Protein 4BK7 (pdb70)

Organism: Betula pendula (NCBI:txid3505)

Foldseek 3Di:
DKDKDKDKDKWLAFLLLCLVPLPQPCQPPCCPLPVQFWVHKAFPDDDGAFFTKIWTAGDPPDQWGIWIKTWHHADSVFSKTKIKGADTDPDDQFWGIKIKMWTWAGDPSNIIMIMMMIMTDTHDDDDDDDVVVVVVVVSSVSSSVSRSVVCVVCVVPRD

Nearest PDB structures (foldseek):
  4bk7-assembly1_A  TM=1.006E+00  e=1.742E-33  Betula pendula
  4a8v-assembly1_A  TM=1.003E+00  e=1.407E-30  Betula pendula
  4a84-assembly1_A  TM=9.978E-01  e=7.862E-31  Betula pendula
  4b9r-assembly1_A  TM=1.002E+00  e=3.785E-30  Betula pendula
  4btz-assembly1_A  TM=9.993E-01  e=8.068E-30  Betula pendula

InterPro domains:
  IPR000916 Bet v I/Major latex protein [PF00407] (1-155)
  IPR000916 Bet v I/Major latex protein [SM01037] (1-147)
  IPR023393 START-like domain superfamily [G3DSA:3.30.530.20] (2-159)
  IPR024949 Bet v I type allergen [PR00634] (3-23)
  IPR024949 Bet v I type allergen [PR00634] (26-36)
  IPR024949 Bet v I type allergen [PR00634] (50-59)
  IPR024949 Bet v I type allergen [PR00634] (66-85)
  IPR024949 Bet v I type allergen [PR00634] (85-98)
  IPR024949 Bet v I type allergen [PR00634] (110-126)
  IPR024949 Bet v I type allergen [PR00634] (144-154)
  IPR024949 Bet v I type allergen [PS00451] (89-121)
  IPR050279 Plant defense and hormone signaling protein [PTHR31213] (1-159)

Solvent-accessible surface area: 8712 Å² total; per-residue (Å²): 70,79,63,80,52,138,39,110,22,87,8,97,3,67,4,59,41,0,4,101,0,20,17,70,40,7,52,69,0,35,33,109,32,9,60,147,10,4,60,52,29,93,73,79,103,29,159,38,28,101,35,2,29,32,61,22,27,36,26,180,78,77,124,86,169,45,16,45,25,74,3,38,106,34,47,121,113,67,47,78,27,28,51,1,15,52,65,10,29,30,33,45,132,58,7,106,55,15,24,6,89,19,70,1,39,78,31,148,128,37,5,2,48,3,90,37,19,22,79,4,44,16,42,69,140,81,117,14,131,82,78,63,20,113,58,47,79,94,48,31,52,71,16,3,91,23,0,16,69,44,1,114,78,86,79,135,21,43,133

Sequence (159 aa):
GVFNNFETEETTSSVIPAARLFKAFILDGDNNLFPKVAPQQAIISSSVENIIEEGGNNGGGPGTIIKKKISFPEGFPFKYVKDRVDEVDHTNFKYNYSVIIEGGPIGDTLEEKKISSNEIKIVVATPDGGSILKISSNKYHTKGDHEEVKAEQVKASSKEMMGETLLRAVEESYLLAHSSDAYN

Structure (mmCIF, N/CA/C/O backbone):
data_4BK7
#
_entry.id   4BK7
#
_cell.length_a   32.732
_cell.length_b   55.811
_cell.length_c   38.099
_cell.angle_alpha   90.00
_cell.angle_beta   93.25
_cell.angle_gamma   90.00
#
_symmetry.space_group_name_H-M   'P 1 21 1'
#
loop_
_entity.id
_entity.type
_entity.pdbx_description
1 polymer 'MAJOR POLLEN ALLERGEN BET V 1-A'
2 non-polymer 'SULFATE ION'
3 non-polymer (4S)-2-METHYL-2,4-PENTANEDIOL
4 non-polymer 'SODIUM ION'
5 water water
#
loop_
_atom_site.group_PDB
_atom_site.id
_atom_site.type_symbol
_atom_site.label_atom_id
_atom_site.label_alt_id
_atom_site.label_comp_id
_atom_site.label_asym_id
_atom_site.label_entity_id
_atom_site.label_seq_id
_atom_site.pdbx_PDB_ins_code
_atom_site.Cartn_x
_atom_site.Cartn_y
_atom_site.Cartn_z
_atom_site.occupancy
_atom_site.B_iso_or_equiv
_atom_site.auth_seq_id
_atom_site.auth_comp_id
_atom_site.auth_asym_id
_atom_site.auth_atom_id
_atom_site.pdbx_PDB_model_num
ATOM 1 N N . GLY A 1 1 ? -7.018 -9.419 20.295 1.00 22.26 1 GLY A N 1
ATOM 2 C CA . GLY A 1 1 ? -7.645 -9.053 18.998 1.00 13.17 1 GLY A CA 1
ATOM 3 C C . GLY A 1 1 ? -6.676 -8.189 18.247 1.00 10.11 1 GLY A C 1
ATOM 4 O O . GLY A 1 1 ? -5.572 -8.007 18.736 1.00 14.30 1 GLY A O 1
ATOM 5 N N . VAL A 1 2 ? -7.085 -7.657 17.106 1.00 7.83 2 VAL A N 1
ATOM 6 C CA . VAL A 1 2 ? -6.207 -6.872 16.263 1.00 8.31 2 VAL A CA 1
ATOM 7 C C . VAL A 1 2 ? -6.783 -5.514 15.970 1.00 7.61 2 VAL A C 1
ATOM 8 O O . VAL A 1 2 ? -7.945 -5.366 15.576 1.00 9.09 2 VAL A O 1
ATOM 12 N N . PHE A 1 3 ? -5.972 -4.488 16.172 1.00 7.81 3 PHE A N 1
ATOM 13 C CA . PHE A 1 3 ? -6.280 -3.114 15.802 1.00 7.96 3 PHE A CA 1
ATOM 14 C C . PHE A 1 3 ? -5.443 -2.790 14.579 1.00 8.66 3 PHE A C 1
ATOM 15 O O . PHE A 1 3 ? -4.228 -2.886 14.632 1.00 9.67 3 PHE A O 1
ATOM 23 N N A ASN A 1 4 ? -6.096 -2.441 13.467 0.50 9.55 4 ASN A N 1
ATOM 24 N N B ASN A 1 4 ? -6.116 -2.386 13.503 0.50 9.50 4 ASN A N 1
ATOM 25 C CA A ASN A 1 4 ? -5.417 -2.126 12.219 0.50 10.12 4 ASN A CA 1
ATOM 26 C CA B ASN A 1 4 ? -5.531 -2.123 12.210 0.50 9.92 4 ASN A CA 1
ATOM 27 C C A ASN A 1 4 ? -5.383 -0.638 11.952 0.50 9.38 4 ASN A C 1
ATOM 28 C C B ASN A 1 4 ? -5.398 -0.622 11.956 0.50 9.53 4 ASN A C 1
ATOM 29 O O A ASN A 1 4 ? -6.394 0.062 12.064 0.50 11.86 4 ASN A O 1
ATOM 30 O O B ASN A 1 4 ? -6.378 0.114 12.088 0.50 11.88 4 ASN A O 1
ATOM 39 N N . PHE A 1 5 ? -4.201 -0.164 11.569 1.00 9.83 5 PHE A N 1
ATOM 40 C CA . PHE A 1 5 ? -3.981 1.244 11.230 1.00 10.35 5 PHE A CA 1
ATOM 41 C C . PHE A 1 5 ? -3.239 1.317 9.923 1.00 10.69 5 PHE A C 1
ATOM 42 O O . PHE A 1 5 ? -2.381 0.513 9.624 1.00 16.05 5 PHE A O 1
ATOM 50 N N . GLU A 1 6 ? -3.548 2.292 9.128 1.00 11.42 6 GLU A N 1
ATOM 51 C CA . GLU A 1 6 ? -2.891 2.490 7.855 1.00 11.70 6 GLU A CA 1
ATOM 52 C C . GLU A 1 6 ? -2.592 3.965 7.654 1.00 11.28 6 GLU A C 1
ATOM 53 O O . GLU A 1 6 ? -3.355 4.839 8.088 1.00 12.72 6 GLU A O 1
ATOM 59 N N . THR A 1 7 ? -1.489 4.249 6.982 1.00 11.12 7 THR A N 1
ATOM 60 C C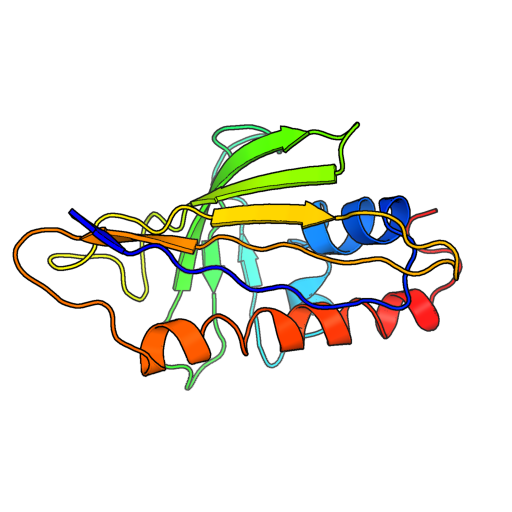A . THR A 1 7 ? -1.200 5.594 6.579 1.00 12.20 7 THR A CA 1
ATOM 61 C C . THR A 1 7 ? -0.372 5.558 5.300 1.00 11.27 7 THR A C 1
ATOM 62 O O . THR A 1 7 ? 0.173 4.528 4.900 1.00 12.94 7 THR A O 1
ATOM 66 N N A GLU A 1 8 ? -0.341 6.681 4.605 0.60 10.84 8 GLU A N 1
ATOM 67 N N B GLU A 1 8 ? -0.266 6.729 4.694 0.40 11.76 8 GLU A N 1
ATOM 68 C CA A GLU A 1 8 ? 0.571 6.859 3.481 0.60 11.78 8 GLU A CA 1
ATOM 69 C CA B GLU A 1 8 ? 0.455 6.918 3.455 0.40 12.60 8 GLU A CA 1
ATOM 70 C C A GLU A 1 8 ? 1.318 8.150 3.626 0.60 12.12 8 GLU A C 1
ATOM 71 C C B GLU A 1 8 ? 1.285 8.184 3.585 0.40 12.64 8 GLU A C 1
ATOM 72 O O A GLU A 1 8 ? 0.840 9.104 4.221 0.60 15.55 8 GLU A O 1
ATOM 73 O O B GLU A 1 8 ? 0.836 9.154 4.183 0.40 15.46 8 GLU A O 1
ATOM 84 N N . THR A 1 9 ? 2.501 8.185 3.045 1.00 11.21 9 THR A N 1
ATOM 85 C CA . THR A 1 9 ? 3.299 9.389 3.023 1.00 12.24 9 THR A CA 1
A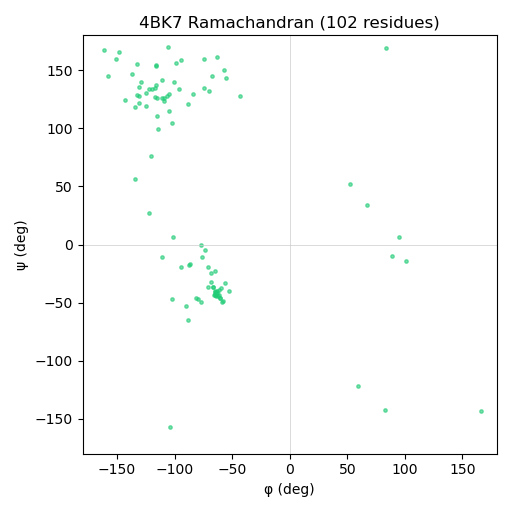TOM 86 C C . THR A 1 9 ? 4.108 9.398 1.736 1.00 10.93 9 THR A C 1
ATOM 87 O O . THR A 1 9 ? 4.227 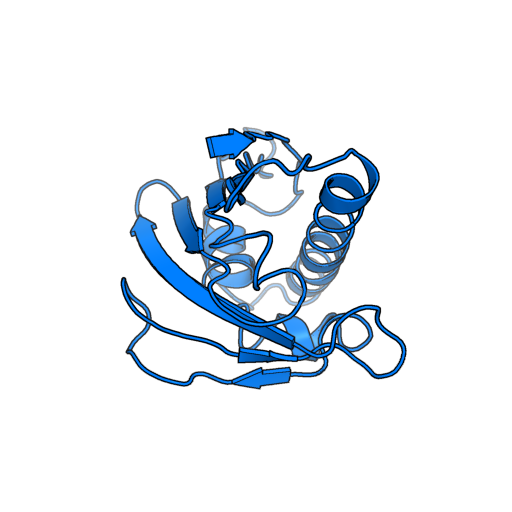8.418 1.055 1.00 13.91 9 THR A O 1
ATOM 91 N N . THR A 1 10 ? 4.647 10.533 1.380 1.00 10.85 10 THR A N 1
ATOM 92 C CA . THR A 1 10 ? 5.408 10.693 0.173 1.00 10.84 10 THR A CA 1
ATOM 93 C C . THR A 1 10 ? 6.869 10.925 0.470 1.00 10.38 10 THR A C 1
ATOM 94 O O . THR A 1 10 ? 7.245 11.397 1.542 1.00 12.68 10 THR A O 1
ATOM 98 N N A SER A 1 11 ? 7.695 10.590 -0.516 0.70 9.59 11 SER A N 1
ATOM 99 N N B SER A 1 11 ? 7.711 10.613 -0.508 0.30 10.29 11 SER A N 1
ATOM 100 C CA A SER A 1 11 ? 9.119 10.889 -0.510 0.70 11.68 11 SER A CA 1
ATOM 101 C CA B SER A 1 11 ? 9.114 11.008 -0.476 0.30 10.44 11 SER A CA 1
ATOM 102 C C A SER A 1 11 ? 9.556 11.467 -1.855 0.70 10.82 11 SER A C 1
ATOM 103 C C B SER A 1 11 ? 9.558 11.488 -1.844 0.30 10.73 11 SER A C 1
ATOM 104 O O A SER A 1 11 ? 8.974 11.135 -2.876 0.70 9.38 11 SER A O 1
ATOM 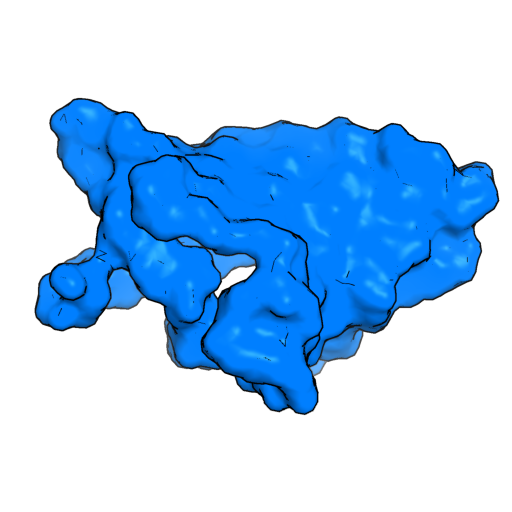105 O O B SER A 1 11 ? 8.982 11.114 -2.862 0.30 10.20 11 SER A O 1
ATOM 110 N N . VAL A 1 12 ? 10.587 12.334 -1.845 1.00 11.40 12 VAL A N 1
ATOM 111 C CA . VAL A 1 12 ? 11.195 12.851 -3.074 1.00 12.28 12 VAL A CA 1
ATOM 112 C C . VAL A 1 12 ? 12.268 11.916 -3.628 1.00 10.38 12 VAL A C 1
ATOM 113 O O . VAL A 1 12 ? 12.840 12.176 -4.684 1.00 13.00 12 VAL A O 1
ATOM 117 N N . ILE A 1 13 ? 12.507 10.790 -2.951 1.00 9.65 13 ILE A N 1
ATOM 118 C CA . ILE A 1 13 ? 13.516 9.813 -3.377 1.00 8.62 13 ILE A CA 1
ATOM 119 C C . ILE A 1 13 ? 12.850 8.708 -4.170 1.00 7.92 13 ILE A C 1
ATOM 120 O O . ILE A 1 13 ? 11.837 8.175 -3.744 1.00 7.97 13 ILE A O 1
ATOM 125 N N . PRO A 1 14 ? 13.424 8.313 -5.320 1.00 8.48 14 PRO A N 1
ATOM 126 C CA . PRO A 1 14 ? 12.875 7.202 -6.063 1.00 8.10 14 PRO A CA 1
ATOM 127 C C . PRO A 1 14 ? 12.782 5.915 -5.246 1.00 7.28 14 PRO A C 1
ATOM 128 O O . PRO A 1 14 ? 13.602 5.649 -4.369 1.00 8.17 14 PRO A O 1
ATOM 132 N N . ALA A 1 15 ? 11.803 5.099 -5.585 1.00 7.08 15 ALA A N 1
ATO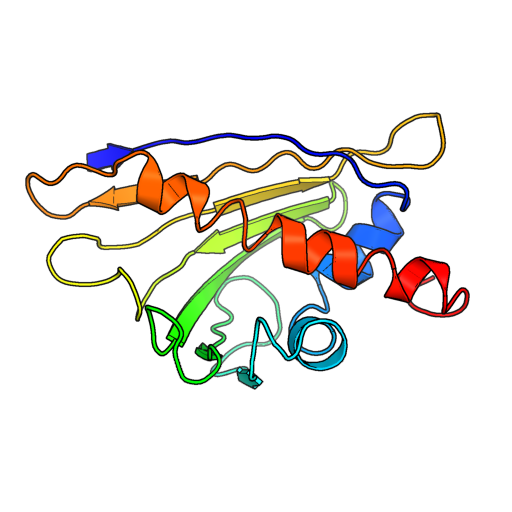M 133 C CA . ALA A 1 15 ? 11.411 3.970 -4.767 1.00 7.25 15 ALA A CA 1
ATOM 134 C C . ALA A 1 15 ? 12.541 2.977 -4.513 1.00 6.85 15 ALA A C 1
ATOM 135 O O . ALA A 1 15 ? 12.748 2.548 -3.386 1.00 7.35 15 ALA A O 1
ATOM 137 N N . ALA A 1 16 ? 13.252 2.558 -5.564 1.00 6.74 16 ALA A N 1
ATOM 138 C CA . ALA A 1 16 ? 14.269 1.519 -5.378 1.00 6.68 16 ALA A CA 1
ATOM 139 C C . ALA A 1 16 ? 15.387 1.988 -4.473 1.00 6.63 16 ALA A C 1
ATOM 140 O O . ALA A 1 16 ? 15.862 1.241 -3.620 1.00 7.48 16 ALA A O 1
ATOM 142 N N . ARG A 1 17 ? 15.834 3.210 -4.671 1.00 6.60 17 ARG A N 1
ATOM 143 C CA . ARG A 1 17 ? 16.925 3.766 -3.863 1.00 6.98 17 ARG A CA 1
ATOM 144 C C . ARG A 1 17 ? 16.465 3.914 -2.413 1.00 6.71 17 ARG A C 1
ATOM 145 O O . ARG A 1 17 ? 17.193 3.619 -1.472 1.00 7.16 17 ARG A O 1
ATOM 153 N N . LEU A 1 18 ? 15.237 4.417 -2.235 1.00 7.23 18 LEU A N 1
ATOM 154 C CA . LEU A 1 18 ? 14.715 4.603 -0.886 1.00 7.47 18 LEU A CA 1
ATOM 155 C C . LEU A 1 18 ? 14.601 3.243 -0.200 1.00 7.56 18 LEU A C 1
ATOM 156 O O . LEU A 1 18 ? 14.929 3.094 0.992 1.00 8.16 18 LEU A O 1
ATOM 161 N N . PHE A 1 19 ? 14.128 2.223 -0.921 1.00 7.45 19 PHE A N 1
ATOM 162 C CA . PHE A 1 19 ? 14.020 0.885 -0.318 1.00 7.91 19 PHE A CA 1
ATOM 163 C C . PHE A 1 19 ? 15.391 0.366 0.094 1.00 7.83 19 PHE A C 1
ATOM 164 O O . PHE A 1 19 ? 15.568 -0.164 1.200 1.00 8.77 19 PHE A O 1
ATOM 172 N N . LYS A 1 20 ? 16.388 0.535 -0.750 1.00 8.11 20 LYS A N 1
ATOM 173 C CA . LYS A 1 20 ? 17.743 0.064 -0.444 1.00 8.89 20 LYS A CA 1
ATOM 174 C C . LYS A 1 20 ? 18.307 0.751 0.807 1.00 7.73 20 LYS A C 1
ATOM 175 O O . LYS A 1 20 ? 18.929 0.090 1.635 1.00 9.65 20 LYS A O 1
ATOM 181 N N . ALA A 1 21 ? 18.042 2.052 0.965 1.00 7.42 21 ALA A N 1
ATOM 182 C CA . ALA A 1 21 ? 18.601 2.814 2.066 1.00 7.29 21 ALA A CA 1
ATOM 183 C C . ALA A 1 21 ? 17.724 2.759 3.333 1.00 7.38 21 ALA A C 1
ATOM 184 O O . ALA A 1 21 ? 18.125 2.259 4.384 1.00 9.45 21 ALA A O 1
ATOM 186 N N . PHE A 1 22 ? 16.523 3.314 3.232 1.00 7.50 22 PHE A N 1
ATOM 187 C CA . PHE A 1 22 ? 15.629 3.477 4.371 1.00 8.40 22 PHE A CA 1
ATOM 188 C C . PHE A 1 22 ? 15.160 2.167 4.958 1.00 9.10 22 PHE A C 1
ATOM 189 O O . PHE A 1 22 ? 15.024 2.031 6.177 1.00 11.90 22 PHE A O 1
ATOM 197 N N . ILE A 1 23 ? 14.834 1.203 4.094 1.00 9.13 23 ILE A N 1
ATOM 198 C CA . ILE A 1 23 ? 14.290 -0.067 4.530 1.00 11.03 23 ILE A CA 1
ATOM 199 C C . ILE A 1 23 ? 15.402 -1.056 4.791 1.00 12.32 23 ILE A C 1
ATOM 200 O O . ILE A 1 23 ? 15.476 -1.609 5.879 1.00 19.24 23 ILE A O 1
ATOM 205 N N . LEU A 1 24 ? 16.300 -1.280 3.837 1.00 11.05 24 LEU A N 1
ATOM 206 C CA . LEU A 1 24 ? 17.272 -2.361 3.987 1.00 13.46 24 LEU A CA 1
ATOM 207 C C . LEU A 1 24 ? 18.537 -1.986 4.751 1.00 12.41 24 LEU A C 1
ATOM 208 O O . LEU A 1 24 ? 19.246 -2.880 5.192 1.00 16.43 24 LEU A O 1
ATOM 213 N N . ASP A 1 25 ? 18.821 -0.696 4.910 1.00 11.54 25 ASP A N 1
ATOM 214 C CA . ASP A 1 25 ? 20.024 -0.270 5.631 1.00 10.50 25 ASP A CA 1
ATOM 215 C C . ASP A 1 25 ? 19.754 0.617 6.806 1.00 10.75 25 ASP A C 1
ATOM 216 O O . ASP A 1 25 ? 20.637 1.349 7.226 1.00 10.85 25 ASP A O 1
ATOM 221 N N . GLY A 1 26 ? 18.580 0.496 7.421 1.00 12.92 26 GLY A N 1
ATOM 222 C CA . GLY A 1 26 ? 18.307 1.204 8.664 1.00 12.72 26 GLY A CA 1
ATOM 223 C C . GLY A 1 26 ? 19.256 0.964 9.798 1.00 10.96 26 GLY A C 1
ATOM 224 O O . GLY A 1 26 ? 19.445 1.870 10.592 1.00 11.79 26 GLY A O 1
ATOM 225 N N . ASP A 1 27 ? 19.812 -0.242 9.916 1.00 11.41 27 ASP A N 1
ATOM 226 C CA . ASP A 1 27 ? 20.681 -0.526 11.045 1.00 11.08 27 ASP A CA 1
ATOM 227 C C . ASP A 1 27 ? 21.873 0.400 11.075 1.00 10.16 27 ASP A C 1
ATOM 228 O O . ASP A 1 27 ? 22.352 0.762 12.103 1.00 12.50 27 ASP A O 1
ATOM 233 N N A ASN A 1 28 ? 22.373 0.731 9.891 0.50 10.44 28 ASN A N 1
ATOM 234 N N B ASN A 1 28 ? 22.372 0.745 9.892 0.50 10.50 28 ASN A N 1
ATOM 235 C CA A ASN A 1 28 ? 23.464 1.648 9.704 0.50 10.65 28 ASN A CA 1
ATOM 236 C CA B ASN A 1 28 ? 23.428 1.713 9.716 0.50 10.91 28 ASN A CA 1
ATOM 237 C C A ASN A 1 28 ? 22.923 3.087 9.699 0.50 8.99 28 ASN A C 1
ATOM 238 C C B ASN A 1 28 ? 22.888 3.111 9.735 0.50 8.83 28 ASN A C 1
ATOM 239 O O A ASN A 1 28 ? 23.418 3.939 10.437 0.50 9.52 28 ASN A O 1
ATOM 240 O O B ASN A 1 28 ? 23.377 3.970 10.467 0.50 9.37 28 ASN A O 1
ATOM 249 N N . LEU A 1 29 ? 21.907 3.371 8.893 1.00 8.68 29 LEU A N 1
ATOM 250 C CA . LEU A 1 29 ? 21.509 4.751 8.707 1.00 9.16 29 LEU A CA 1
ATOM 251 C C . LEU A 1 29 ? 20.815 5.371 9.900 1.00 8.23 29 LEU A C 1
ATOM 252 O O . LEU A 1 29 ? 21.066 6.540 10.161 1.00 9.36 29 LEU A O 1
ATOM 257 N N . PHE A 1 30 ? 19.891 4.681 10.575 1.00 8.07 30 PHE A N 1
ATOM 258 C CA . PHE A 1 30 ? 19.114 5.397 11.578 1.00 8.97 30 PHE A CA 1
ATOM 259 C C . PHE A 1 30 ? 19.949 6.001 12.711 1.00 8.54 30 PHE A C 1
ATOM 260 O O . PHE A 1 30 ? 19.774 7.159 13.021 1.00 9.44 30 PHE A O 1
ATOM 268 N N . PRO A 1 31 ? 20.908 5.257 13.296 1.00 7.93 31 PRO A N 1
ATOM 269 C CA . PRO A 1 31 ? 21.702 5.896 14.358 1.00 8.83 31 PRO A CA 1
ATOM 270 C C . PRO A 1 31 ? 22.609 6.992 13.828 1.00 9.32 31 PRO A C 1
ATOM 271 O O . PRO A 1 31 ? 22.978 7.893 14.573 1.00 11.46 31 PRO A O 1
ATOM 275 N N . LYS A 1 32 ? 22.966 6.916 12.541 1.00 8.78 32 LYS A N 1
ATOM 276 C CA . LYS A 1 32 ? 23.856 7.901 11.929 1.00 9.90 32 LYS A CA 1
ATOM 277 C C . LYS A 1 32 ? 23.121 9.210 11.622 1.00 10.01 32 LYS A C 1
ATOM 278 O O . LYS A 1 32 ? 23.590 10.292 11.962 1.00 12.41 32 LYS A O 1
ATOM 284 N N . VAL A 1 33 ? 21.963 9.107 10.976 1.00 8.85 33 VAL A N 1
ATOM 285 C CA . VAL A 1 33 ? 21.284 10.279 10.470 1.00 9.22 33 VAL A CA 1
ATOM 286 C C . VAL A 1 33 ? 20.252 10.821 11.429 1.00 8.60 33 VAL A C 1
ATOM 287 O O . VAL A 1 33 ? 19.843 11.970 11.264 1.00 10.56 33 VAL A O 1
ATOM 291 N N . ALA A 1 34 ? 19.796 10.005 12.394 1.00 8.64 34 ALA A N 1
ATOM 292 C CA . ALA A 1 34 ? 18.778 10.430 13.361 1.00 8.63 34 ALA A CA 1
ATOM 293 C C . ALA A 1 34 ? 19.192 9.998 14.763 1.00 8.43 34 ALA A C 1
ATOM 294 O O . ALA A 1 34 ? 18.447 9.311 15.450 1.00 8.73 34 ALA A O 1
ATOM 296 N N . PRO A 1 35 ? 20.389 10.418 15.203 1.00 10.91 35 PRO A N 1
ATOM 297 C CA . PRO A 1 35 ? 20.879 10.033 16.508 1.00 12.25 35 PRO A CA 1
ATOM 298 C C . PRO A 1 35 ? 20.045 10.520 17.655 1.00 13.16 35 PRO A C 1
ATOM 299 O O . PRO A 1 35 ? 20.108 9.947 18.737 1.00 16.61 35 PRO A O 1
ATOM 303 N N A GLN A 1 36 ? 19.287 11.595 17.483 0.50 12.49 36 GLN A N 1
ATOM 304 N N B GLN A 1 36 ? 19.295 11.588 17.413 0.50 12.57 36 GLN A N 1
ATOM 305 C CA A GLN A 1 36 ? 18.442 12.027 18.592 0.50 13.29 36 GLN A CA 1
ATOM 306 C CA B GLN A 1 36 ? 18.421 12.150 18.415 0.50 14.59 36 GLN A CA 1
ATOM 307 C C A GLN A 1 36 ? 17.126 11.267 18.621 0.50 12.14 36 GLN A C 1
ATOM 308 C C B GLN A 1 36 ? 17.165 11.285 18.600 0.50 12.45 36 GLN A C 1
ATOM 309 O O A GLN A 1 36 ? 16.333 11.493 19.520 0.50 15.55 36 GLN A O 1
ATOM 310 O O B GLN A 1 36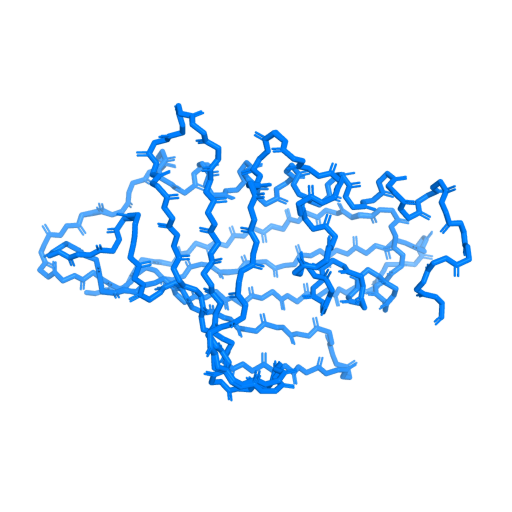 ? 16.474 11.442 19.593 0.50 14.71 36 GLN A O 1
ATOM 321 N N . ALA A 1 37 ? 16.909 10.368 17.647 1.00 11.39 37 ALA A N 1
ATOM 322 C CA . ALA A 1 37 ? 15.747 9.462 17.626 1.00 10.10 37 ALA A CA 1
ATOM 323 C C . ALA A 1 37 ? 16.075 7.993 17.967 1.00 9.43 37 ALA A C 1
ATOM 324 O O . ALA A 1 37 ? 15.266 7.303 18.584 1.00 9.75 37 ALA A O 1
ATOM 326 N N A ILE A 1 38 ? 17.256 7.541 17.554 0.60 9.72 38 ILE A N 1
ATOM 327 N N B ILE A 1 38 ? 17.205 7.494 17.479 0.40 10.08 38 ILE A N 1
ATOM 328 C CA A ILE A 1 38 ? 17.685 6.149 17.695 0.60 8.58 38 ILE A CA 1
ATOM 329 C CA B ILE A 1 38 ? 17.599 6.100 17.699 0.40 8.97 38 ILE A CA 1
ATOM 330 C C A ILE A 1 38 ? 19.114 6.163 18.178 0.60 8.46 38 ILE A C 1
ATOM 331 C C B ILE A 1 38 ? 19.072 6.104 18.117 0.40 8.47 38 ILE A C 1
ATOM 332 O O A ILE A 1 38 ? 19.992 6.656 17.470 0.60 10.76 38 ILE A O 1
ATOM 333 O O B ILE A 1 38 ? 19.942 6.585 17.391 0.40 10.90 38 ILE A O 1
ATOM 342 N N A SER A 1 39 ? 19.375 5.628 19.371 0.60 7.46 39 SER A N 1
ATOM 343 N N B SER A 1 39 ? 19.328 5.598 19.324 0.40 7.60 39 SER A N 1
ATOM 344 C CA A SER A 1 39 ? 20.737 5.607 19.877 0.60 8.10 39 SER A CA 1
ATOM 345 C CA B SER A 1 39 ? 20.659 5.566 19.912 0.40 8.43 39 SER A CA 1
ATOM 346 C C A SER A 1 39 ? 21.547 4.493 19.233 0.60 7.80 39 SER A C 1
ATOM 347 C C B SER A 1 39 ? 21.527 4.494 19.254 0.40 7.86 39 SER A C 1
ATOM 348 O O A SER A 1 39 ? 22.728 4.686 19.018 0.60 9.43 39 SER A O 1
ATOM 349 O O B SER A 1 39 ? 22.709 4.720 19.032 0.40 9.16 39 SER A O 1
ATOM 354 N N . SER A 1 40 ? 20.960 3.315 18.986 1.00 6.87 40 SER A N 1
ATOM 355 C CA . SER A 1 40 ? 21.714 2.223 18.395 1.00 6.49 40 SER A CA 1
ATOM 356 C C . SER A 1 40 ? 20.770 1.187 17.837 1.00 6.46 40 SER A C 1
ATOM 357 O O . SER A 1 40 ? 19.600 1.105 18.246 1.00 6.54 40 SER A O 1
ATOM 360 N N . VAL A 1 41 ? 21.299 0.367 16.933 1.00 6.30 41 VAL A N 1
ATOM 361 C CA . VAL A 1 41 ? 20.624 -0.804 16.403 1.00 6.51 41 VAL A CA 1
ATOM 362 C C . VAL A 1 41 ? 21.582 -1.983 16.479 1.00 6.50 41 VAL A C 1
ATOM 363 O O . VAL A 1 41 ? 22.669 -1.928 15.902 1.00 8.10 41 VAL A O 1
ATOM 367 N N . GLU A 1 42 ? 21.179 -3.028 17.180 1.00 7.19 42 GLU A N 1
ATOM 368 C CA . GLU A 1 42 ? 21.961 -4.237 17.364 1.00 7.78 42 GLU A CA 1
ATOM 369 C C . GLU A 1 42 ? 21.340 -5.376 16.589 1.00 7.49 42 GLU A C 1
ATOM 370 O O . GLU A 1 42 ? 20.176 -5.674 16.782 1.00 8.32 42 GLU A O 1
ATOM 376 N N . ASN A 1 43 ? 22.099 -6.053 15.726 1.00 6.94 43 ASN A N 1
ATOM 377 C CA . ASN A 1 43 ? 21.618 -7.285 15.145 1.00 7.36 43 ASN A CA 1
ATOM 378 C C . ASN A 1 43 ? 21.850 -8.403 16.134 1.00 6.92 43 ASN A C 1
ATOM 379 O O . ASN A 1 43 ? 22.987 -8.666 16.526 1.00 9.14 43 ASN A O 1
ATOM 384 N N A ILE A 1 44 ? 20.773 -9.033 16.582 0.70 7.70 44 ILE A N 1
ATOM 385 N N B ILE A 1 44 ? 20.771 -9.037 16.578 0.30 7.77 44 ILE A N 1
ATOM 386 C CA A ILE A 1 44 ? 20.835 -10.089 17.589 0.70 8.91 44 ILE A CA 1
ATOM 387 C CA B ILE A 1 44 ? 20.871 -10.101 17.569 0.30 8.76 44 ILE A CA 1
ATOM 388 C C A ILE A 1 44 ? 21.074 -11.463 16.963 0.70 9.08 44 ILE A C 1
ATOM 389 C C B ILE A 1 44 ? 21.046 -11.461 16.913 0.30 8.79 44 ILE A C 1
ATOM 390 O O A ILE A 1 44 ? 21.912 -12.224 17.426 0.70 12.86 44 ILE A O 1
ATOM 391 O O B ILE A 1 44 ? 21.810 -12.282 17.398 0.30 12.09 44 ILE A O 1
ATOM 400 N N A GLU A 1 45 ? 20.292 -11.776 15.922 0.30 8.04 45 GLU A N 1
ATOM 401 N N B GLU A 1 45 ? 20.354 -11.715 15.816 0.70 8.62 45 GLU A N 1
ATOM 402 C CA A GLU A 1 45 ? 20.286 -13.074 15.200 0.30 8.13 45 GLU A CA 1
ATOM 403 C CA B GLU A 1 45 ? 20.630 -12.895 15.065 0.70 10.64 45 GLU A CA 1
ATOM 404 C C A GLU A 1 45 ? 19.901 -12.866 13.730 0.30 9.64 45 GLU A C 1
ATOM 405 C C B GLU A 1 45 ? 19.979 -12.727 13.719 0.70 10.41 45 GLU A C 1
ATOM 406 O O A GLU A 1 45 ? 19.069 -12.003 13.436 0.30 10.27 45 GLU A O 1
ATOM 407 O O B GLU A 1 45 ? 19.010 -11.977 13.554 0.70 10.74 45 GLU A O 1
ATOM 418 N N A GLY A 1 46 ? 20.481 -13.646 12.813 0.50 10.78 46 GLY A N 1
ATOM 419 N N B GLY A 1 46 ? 20.547 -13.416 12.736 0.50 11.09 46 GLY A N 1
ATOM 420 C CA A GLY A 1 46 ? 19.982 -13.721 11.442 0.50 11.67 46 GLY A CA 1
ATOM 421 C CA B GLY A 1 46 ? 20.064 -13.434 11.343 0.50 12.10 46 GLY A CA 1
ATOM 422 C C A GLY A 1 46 ? 20.732 -12.891 10.441 0.50 12.61 46 GLY A C 1
ATOM 423 C C B GLY A 1 46 ? 20.832 -12.420 10.507 0.50 13.54 46 GLY A C 1
ATOM 424 O O A GLY A 1 46 ? 21.512 -11.989 10.789 0.50 13.41 46 GLY A O 1
ATOM 425 O O B GLY A 1 46 ? 21.508 -11.602 11.043 0.50 14.63 46 GLY A O 1
ATOM 426 N N A ASN A 1 47 ? 20.488 -13.220 9.174 0.50 11.10 47 ASN A N 1
ATOM 427 N N B ASN A 1 47 ? 20.742 -12.446 9.185 0.50 15.45 47 ASN A N 1
ATOM 428 C CA A ASN A 1 47 ? 21.289 -12.667 8.079 0.50 10.24 47 ASN A CA 1
ATOM 429 C CA B ASN A 1 47 ? 21.580 -11.555 8.353 0.50 14.31 47 ASN A CA 1
ATOM 430 C C A ASN A 1 47 ? 20.511 -11.744 7.152 0.50 14.25 47 ASN A C 1
ATOM 431 C C B ASN A 1 47 ? 20.750 -10.519 7.621 0.50 17.98 47 ASN A C 1
ATOM 432 O O A ASN A 1 47 ? 20.972 -11.422 6.068 0.50 13.62 47 ASN A O 1
ATOM 433 O O B ASN A 1 47 ? 21.254 -9.791 6.750 0.50 20.79 47 ASN A O 1
ATOM 442 N N A GLY A 1 48 ? 19.346 -11.285 7.590 0.50 7.61 48 GLY A N 1
ATOM 443 N N B GLY A 1 48 ? 19.468 -10.458 7.979 0.50 15.89 48 GLY A N 1
ATOM 444 C CA A GLY A 1 48 ? 18.722 -10.138 6.933 0.50 11.48 48 GLY A CA 1
ATOM 445 C CA B GLY A 1 48 ? 18.514 -9.751 7.157 0.50 17.23 48 GLY A CA 1
ATOM 446 C C A GLY A 1 48 ? 17.318 -10.380 6.486 0.50 10.74 48 GLY A C 1
ATOM 447 C C B GLY A 1 48 ? 17.191 -10.344 6.669 0.50 13.46 48 GLY A C 1
ATOM 448 O O A GLY A 1 48 ? 16.517 -9.440 6.247 0.50 13.34 48 GLY A O 1
ATOM 449 O O B GLY A 1 48 ? 16.260 -9.539 6.549 0.50 18.57 48 GLY A O 1
ATOM 450 N N . GLY A 1 49 ? 17.030 -11.646 6.359 1.00 12.87 49 GLY A N 1
ATOM 451 C CA . GLY A 1 49 ? 15.798 -12.127 5.863 1.00 12.68 49 GLY A CA 1
ATOM 452 C C . GLY A 1 49 ? 14.845 -12.457 6.984 1.00 11.15 49 GLY A C 1
ATOM 453 O O . GLY A 1 49 ? 15.087 -12.136 8.197 1.00 11.51 49 GLY A O 1
ATOM 454 N N . PRO A 1 50 ? 13.746 -13.116 6.622 1.00 12.68 50 PRO A N 1
ATOM 455 C CA . PRO A 1 50 ? 12.761 -13.549 7.589 1.00 11.48 50 PRO A CA 1
ATOM 456 C C . PRO A 1 50 ? 13.412 -14.149 8.817 1.00 11.04 50 PRO A C 1
ATOM 457 O O . PRO A 1 50 ? 14.246 -15.039 8.724 1.00 12.06 50 PRO A O 1
ATOM 461 N N . GLY A 1 51 ? 13.020 -13.633 9.971 1.00 9.26 51 GLY A N 1
ATOM 462 C CA . GLY A 1 51 ? 13.480 -14.152 11.249 1.00 8.92 51 GLY A CA 1
ATOM 463 C C . GLY A 1 51 ? 14.575 -13.342 11.905 1.00 8.43 51 GLY A C 1
ATOM 464 O O . GLY A 1 51 ? 14.862 -13.570 13.071 1.00 9.04 51 GLY A O 1
ATOM 465 N N . THR A 1 52 ? 15.221 -12.440 11.177 1.00 8.07 52 THR A N 1
ATOM 466 C CA . THR A 1 52 ? 16.255 -11.615 11.739 1.00 7.48 52 THR A CA 1
ATOM 467 C C . THR A 1 52 ? 15.698 -10.756 12.861 1.00 7.04 52 THR A C 1
ATOM 468 O O . THR A 1 52 ? 14.631 -10.169 12.715 1.00 7.48 52 THR A O 1
ATOM 472 N N A ILE A 1 53 ? 16.425 -10.687 13.980 0.70 7.11 53 ILE A N 1
ATOM 473 N N B ILE A 1 53 ? 16.447 -10.655 13.952 0.30 7.27 53 ILE A N 1
ATOM 474 C CA A ILE A 1 53 ? 15.986 -9.921 15.155 0.70 8.35 53 ILE A CA 1
ATOM 475 C CA B ILE A 1 53 ? 16.014 -9.869 15.088 0.30 8.16 53 ILE A CA 1
ATOM 476 C C A ILE A 1 53 ? 16.982 -8.817 15.395 0.70 7.49 53 ILE A C 1
ATOM 477 C C B ILE A 1 53 ? 17.019 -8.801 15.387 0.30 7.96 53 ILE A C 1
ATOM 478 O O A ILE A 1 53 ? 18.194 -9.075 15.424 0.70 8.47 53 ILE A O 1
ATOM 479 O O B ILE A 1 53 ? 18.227 -9.049 15.411 0.30 8.93 53 ILE A O 1
ATOM 488 N N A LYS A 1 54 ? 16.478 -7.601 15.558 0.70 7.95 54 LYS A N 1
ATOM 489 N N B LYS A 1 54 ? 16.504 -7.597 15.577 0.30 8.33 54 LYS A N 1
ATOM 490 C CA A LYS A 1 54 ? 17.273 -6.426 15.873 0.70 8.24 54 LYS A CA 1
ATOM 491 C CA B LYS A 1 54 ? 17.320 -6.464 15.919 0.30 8.75 54 LYS A CA 1
ATOM 492 C C A LYS A 1 54 ? 16.770 -5.780 17.139 0.70 7.57 54 LYS A C 1
ATOM 493 C C B LYS A 1 54 ? 16.773 -5.779 17.140 0.30 7.85 54 LYS A C 1
ATOM 494 O O A LYS A 1 54 ? 15.559 -5.731 17.360 0.70 10.23 54 LYS A O 1
ATOM 495 O O B LYS A 1 54 ? 15.558 -5.727 17.337 0.30 9.65 54 LYS A O 1
ATOM 506 N N . LYS A 1 55 ? 17.671 -5.239 17.949 1.00 7.26 55 LYS A N 1
ATOM 507 C CA . LYS A 1 55 ? 17.300 -4.487 19.130 1.00 6.99 55 LYS A CA 1
ATOM 508 C C . LYS A 1 55 ? 17.554 -3.013 18.851 1.00 6.56 55 LYS A C 1
ATOM 509 O O . LYS A 1 55 ? 18.710 -2.620 18.585 1.00 7.96 55 LYS A O 1
ATOM 515 N N . ILE A 1 56 ? 16.503 -2.203 18.882 1.00 6.81 56 ILE A N 1
ATOM 516 C CA . ILE A 1 56 ? 16.539 -0.788 18.576 1.00 6.87 56 ILE A CA 1
ATOM 517 C C . ILE A 1 56 ? 16.435 -0.056 19.900 1.00 6.38 56 ILE A C 1
ATOM 518 O O . ILE A 1 56 ? 15.417 -0.180 20.577 1.00 8.18 56 ILE A O 1
ATOM 523 N N . SER A 1 57 ? 17.477 0.662 20.283 1.00 6.19 57 SER A N 1
ATOM 524 C CA . SER A 1 57 ? 17.489 1.386 21.529 1.00 6.31 57 SER A CA 1
ATOM 525 C C . SER A 1 57 ? 17.207 2.848 21.290 1.00 5.99 57 SER A C 1
ATOM 526 O O . SER A 1 57 ? 17.688 3.445 20.300 1.00 8.05 57 SER A O 1
ATOM 529 N N . PHE A 1 58 ? 16.433 3.438 22.169 1.00 6.44 58 PHE A N 1
ATOM 530 C CA . PHE A 1 58 ? 16.080 4.860 22.079 1.00 6.93 58 PHE A CA 1
ATOM 531 C C . PHE A 1 58 ? 16.978 5.676 23.007 1.00 6.70 58 PHE A C 1
ATOM 532 O O . PHE A 1 58 ? 17.502 5.182 23.991 1.00 7.87 58 PHE A O 1
ATOM 540 N N . PRO A 1 59 ? 17.126 6.964 22.699 1.00 7.66 59 PRO A N 1
ATOM 541 C CA . PRO A 1 59 ? 17.913 7.818 23.535 1.00 8.01 59 PRO A CA 1
ATOM 542 C C . PRO A 1 59 ? 17.334 7.965 24.932 1.00 8.02 59 PRO A C 1
ATOM 543 O O . PRO A 1 59 ? 16.133 7.757 25.170 1.00 7.40 59 PRO A O 1
ATOM 547 N N . GLU A 1 60 ? 18.168 8.410 25.844 1.00 9.41 60 GLU A N 1
ATOM 548 C CA . GLU A 1 60 ? 17.738 8.727 27.198 1.00 9.63 60 GLU A CA 1
ATOM 549 C C . GLU A 1 60 ? 16.582 9.751 27.109 1.00 8.78 60 GLU A C 1
ATOM 550 O O . GLU A 1 60 ? 16.550 10.632 26.256 1.00 10.51 60 GLU A O 1
ATOM 556 N N . GLY A 1 61 ? 15.618 9.603 28.012 1.00 8.32 61 GLY A N 1
ATOM 557 C CA . GLY A 1 61 ? 14.482 10.490 28.072 1.00 9.13 61 GLY A CA 1
ATOM 558 C C . GLY A 1 61 ? 13.297 10.108 27.221 1.00 8.75 61 GLY A C 1
ATOM 559 O O . GLY A 1 61 ? 12.235 10.693 27.345 1.00 9.69 61 GLY A O 1
ATOM 560 N N . PHE A 1 62 ? 13.453 9.128 26.350 1.00 7.99 62 PHE A N 1
ATOM 561 C CA . PHE A 1 62 ? 12.353 8.681 25.542 1.00 8.42 62 PHE A CA 1
ATOM 562 C C . PHE A 1 62 ? 11.375 7.846 26.373 1.00 7.52 62 PHE A C 1
ATOM 563 O O . PHE A 1 62 ? 11.727 7.312 27.402 1.00 8.08 62 PHE A O 1
ATOM 571 N N . PRO A 1 63 ? 10.133 7.708 25.903 1.00 7.99 63 PRO A N 1
ATOM 572 C CA . PRO A 1 63 ? 9.172 6.941 26.690 1.00 7.92 63 PRO A CA 1
ATOM 573 C C . PRO A 1 63 ? 9.581 5.492 26.948 1.00 7.54 63 PRO A C 1
ATOM 574 O O . PRO A 1 63 ? 9.301 4.947 28.027 1.00 7.95 63 PRO A O 1
ATOM 578 N N . PHE A 1 64 ? 10.206 4.854 25.960 1.00 7.60 64 PHE A N 1
ATOM 579 C CA . PHE A 1 64 ? 10.621 3.474 26.023 1.00 7.36 64 PHE A CA 1
ATOM 580 C C . PHE A 1 64 ? 12.136 3.360 25.938 1.00 6.57 64 PHE A C 1
ATOM 581 O O . PHE A 1 64 ? 12.796 4.198 25.331 1.00 7.96 64 PHE A O 1
ATOM 589 N N . LYS A 1 65 ? 12.656 2.273 26.492 1.00 6.68 65 LYS A N 1
ATOM 590 C CA . LYS A 1 65 ? 14.075 2.003 26.455 1.00 7.45 65 LYS A CA 1
ATOM 591 C C . LYS A 1 65 ? 14.499 1.378 25.106 1.00 6.57 65 LYS A C 1
ATOM 592 O O . LYS A 1 65 ? 15.507 1.802 24.507 1.00 7.04 65 LYS A O 1
ATOM 598 N N . TYR A 1 66 ? 13.752 0.393 24.640 1.00 6.18 66 TYR A N 1
ATOM 599 C CA . TYR A 1 66 ? 14.092 -0.293 23.426 1.00 6.35 66 TYR A CA 1
ATOM 600 C C . TYR A 1 66 ? 12.883 -1.024 22.886 1.00 6.79 66 TYR A C 1
ATOM 601 O O . TYR A 1 66 ? 11.914 -1.241 23.596 1.00 7.27 66 TYR A O 1
ATOM 610 N N . VAL A 1 67 ? 12.983 -1.476 21.642 1.00 6.76 67 VAL A N 1
ATOM 611 C CA . VAL A 1 67 ? 12.150 -2.553 21.133 1.00 6.93 67 VAL A CA 1
ATOM 612 C C . VAL A 1 67 ? 13.021 -3.548 20.406 1.00 7.46 67 VAL A C 1
ATOM 613 O O . VAL A 1 67 ? 14.108 -3.200 19.892 1.00 8.87 67 VAL A O 1
ATOM 617 N N . LYS A 1 68 ? 12.572 -4.786 20.324 1.00 7.94 68 LYS A N 1
ATOM 618 C CA . LYS A 1 68 ? 13.138 -5.744 19.395 1.00 7.89 68 LYS A CA 1
ATOM 619 C C . LYS A 1 68 ? 12.195 -5.934 18.243 1.00 7.83 68 LYS A C 1
ATOM 620 O O . LYS A 1 68 ? 10.987 -6.142 18.477 1.00 9.43 68 LYS A O 1
ATOM 626 N N . ASP A 1 69 ? 12.726 -5.816 17.020 1.00 8.23 69 ASP A N 1
ATOM 627 C CA . ASP A 1 69 ? 11.976 -6.002 15.795 1.00 8.87 69 ASP A CA 1
ATOM 628 C C . ASP A 1 69 ? 12.444 -7.260 15.101 1.00 8.86 69 ASP A C 1
ATOM 629 O O . ASP A 1 69 ? 13.649 -7.539 15.067 1.00 12.02 69 ASP A O 1
ATOM 634 N N . ARG A 1 70 ? 11.510 -8.004 14.501 1.00 7.74 70 ARG A N 1
ATOM 635 C CA . ARG A 1 70 ? 11.785 -9.222 13.771 1.00 7.48 70 ARG A CA 1
ATOM 636 C C . ARG A 1 70 ? 11.386 -8.989 12.331 1.00 7.10 70 ARG A C 1
ATOM 637 O O . ARG A 1 70 ? 10.251 -8.614 12.058 1.00 8.31 70 ARG A O 1
ATOM 645 N N . VAL A 1 71 ? 12.303 -9.251 11.404 1.00 6.73 71 VAL A N 1
ATOM 646 C CA . VAL A 1 71 ? 11.966 -9.202 10.000 1.00 6.57 71 VAL A CA 1
ATOM 647 C C . VAL A 1 71 ? 11.056 -10.367 9.674 1.00 6.18 71 VAL A C 1
ATOM 648 O O . VAL A 1 71 ? 11.333 -11.496 10.055 1.00 7.29 71 VAL A O 1
ATOM 652 N N . ASP A 1 72 ? 9.958 -10.083 8.973 1.00 6.24 72 ASP A N 1
ATOM 653 C CA . ASP A 1 72 ? 8.995 -11.123 8.576 1.00 7.10 72 ASP A CA 1
ATOM 654 C C . ASP A 1 72 ? 9.141 -11.535 7.108 1.00 7.04 72 ASP A C 1
ATOM 655 O O . ASP A 1 72 ? 9.110 -12.704 6.821 1.00 9.11 72 ASP A O 1
ATOM 660 N N . GLU A 1 73 ? 9.239 -10.564 6.206 1.00 7.06 73 GLU A N 1
ATOM 661 C CA . GLU A 1 73 ? 9.297 -10.827 4.776 1.00 8.44 73 GLU A CA 1
ATOM 662 C C . GLU A 1 73 ? 9.943 -9.646 4.093 1.00 7.40 73 GLU A C 1
ATOM 663 O O . GLU A 1 73 ? 9.712 -8.501 4.494 1.00 8.37 73 GLU A O 1
ATOM 669 N N . VAL A 1 74 ? 10.714 -9.924 3.047 1.00 7.10 74 VAL A N 1
ATOM 670 C CA . VAL A 1 74 ? 11.360 -8.881 2.285 1.00 7.67 74 VAL A CA 1
ATOM 671 C C . VAL A 1 74 ? 11.158 -9.180 0.802 1.00 6.91 74 VAL A C 1
ATOM 672 O O . VAL A 1 74 ? 11.624 -10.221 0.332 1.00 8.17 74 VAL A O 1
ATOM 676 N N . ASP A 1 75 ? 10.478 -8.277 0.096 1.00 7.45 75 ASP A N 1
ATOM 677 C CA . ASP A 1 75 ? 10.218 -8.447 -1.323 1.00 7.63 75 ASP A CA 1
ATOM 678 C C . ASP A 1 75 ? 10.965 -7.365 -2.090 1.00 7.38 75 ASP A C 1
ATOM 679 O O . ASP A 1 75 ? 10.566 -6.212 -2.148 1.00 8.84 75 ASP A O 1
ATOM 684 N N . HIS A 1 76 ? 12.125 -7.756 -2.627 1.00 8.05 76 HIS A N 1
ATOM 685 C CA . HIS A 1 76 ? 13.004 -6.858 -3.361 1.00 10.39 76 HIS A CA 1
ATOM 686 C C . HIS A 1 76 ? 12.471 -6.439 -4.700 1.00 11.18 76 HIS A C 1
ATOM 687 O O . HIS A 1 76 ? 12.934 -5.432 -5.256 1.00 16.28 76 HIS A O 1
ATOM 694 N N . THR A 1 77 ? 11.508 -7.184 -5.246 1.00 9.83 77 THR A N 1
ATOM 695 C CA . THR A 1 77 ? 10.922 -6.843 -6.523 1.00 11.27 77 THR A CA 1
ATOM 696 C C . THR A 1 77 ? 9.884 -5.748 -6.384 1.00 10.64 77 THR A C 1
ATOM 697 O O . THR A 1 77 ? 9.859 -4.792 -7.154 1.00 13.41 77 THR A O 1
ATOM 701 N N . ASN A 1 78 ? 9.006 -5.911 -5.397 1.00 9.15 78 ASN A N 1
ATOM 702 C CA . ASN A 1 78 ? 7.873 -5.032 -5.191 1.00 8.56 78 ASN A CA 1
ATOM 703 C C . ASN A 1 78 ? 8.058 -4.024 -4.085 1.00 8.58 78 ASN A C 1
ATOM 704 O O . ASN A 1 78 ? 7.156 -3.254 -3.776 1.00 9.72 78 ASN A O 1
ATOM 709 N N . PHE A 1 79 ? 9.262 -3.961 -3.533 1.00 8.36 79 PHE A N 1
ATOM 710 C CA . PHE A 1 79 ? 9.604 -3.011 -2.467 1.00 8.10 79 PHE A CA 1
ATOM 711 C C . PHE A 1 79 ? 8.616 -3.095 -1.305 1.00 8.17 79 PHE A C 1
ATOM 712 O O . PHE A 1 79 ? 8.082 -2.091 -0.835 1.00 9.47 79 PHE A O 1
ATOM 720 N N . LYS A 1 80 ? 8.424 -4.316 -0.832 1.00 8.74 80 LYS A N 1
ATOM 721 C CA . LYS A 1 80 ? 7.549 -4.604 0.298 1.00 9.17 80 LYS A CA 1
ATOM 722 C C . LYS A 1 80 ? 8.391 -5.166 1.425 1.00 8.63 80 LYS A C 1
ATOM 723 O O . LYS A 1 80 ? 9.279 -5.982 1.197 1.00 10.81 80 LYS A O 1
ATOM 729 N N . TYR A 1 81 ? 8.130 -4.714 2.644 1.00 8.15 81 TYR A N 1
ATOM 730 C CA . TYR A 1 81 ? 8.897 -5.126 3.796 1.00 7.81 81 TYR A CA 1
ATOM 731 C C . TYR A 1 81 ? 7.962 -5.261 4.970 1.00 7.29 81 TYR A C 1
ATOM 732 O O . TYR A 1 81 ? 7.253 -4.318 5.310 1.00 9.38 81 TYR A O 1
ATOM 741 N N . ASN A 1 82 ? 7.974 -6.430 5.572 1.00 6.29 82 ASN A N 1
ATOM 742 C CA . ASN A 1 82 ? 7.127 -6.744 6.717 1.00 6.29 82 ASN A CA 1
ATOM 743 C C . ASN A 1 82 ? 8.021 -7.023 7.899 1.00 5.97 82 ASN A C 1
ATOM 744 O O . ASN A 1 82 ? 8.984 -7.783 7.754 1.00 6.44 82 ASN A O 1
ATOM 749 N N . TYR A 1 83 ? 7.700 -6.463 9.061 1.00 6.20 83 TYR A N 1
ATOM 750 C CA . TYR A 1 83 ? 8.447 -6.698 10.270 1.00 6.18 83 TYR A CA 1
ATOM 751 C C . TYR A 1 83 ? 7.495 -6.548 11.450 1.00 5.77 83 TYR A C 1
ATOM 752 O O . TYR A 1 83 ? 6.479 -5.874 11.344 1.00 7.08 83 TYR A O 1
ATOM 761 N N . SER A 1 84 ? 7.900 -7.131 12.575 1.00 6.22 84 SER A N 1
ATOM 762 C CA . SER A 1 84 ? 7.074 -7.094 13.776 1.00 6.07 84 SER A CA 1
ATOM 763 C C . SER A 1 84 ? 7.860 -6.627 14.974 1.00 6.29 84 SER A C 1
ATOM 764 O O . SER A 1 84 ? 9.022 -6.968 15.168 1.00 7.79 84 SER A O 1
ATOM 767 N N . VAL A 1 85 ? 7.213 -5.809 15.805 1.00 5.99 85 VAL A N 1
ATOM 768 C CA . VAL A 1 85 ? 7.718 -5.428 17.109 1.00 5.88 85 VAL A CA 1
ATOM 769 C C . VAL A 1 85 ? 7.312 -6.556 18.063 1.00 6.31 85 VAL A C 1
ATOM 770 O O . VAL A 1 85 ? 6.131 -6.819 18.235 1.00 6.62 85 VAL A O 1
ATOM 774 N N A ILE A 1 86 ? 8.303 -7.254 18.635 0.70 6.47 86 ILE A N 1
ATOM 775 N N B ILE A 1 86 ? 8.297 -7.246 18.636 0.30 6.70 86 ILE A N 1
ATOM 776 C CA A ILE A 1 86 ? 8.071 -8.475 19.371 0.70 6.72 86 ILE A CA 1
ATOM 777 C CA B ILE A 1 86 ? 8.023 -8.454 19.395 0.30 7.08 86 ILE A CA 1
ATOM 778 C C A ILE A 1 86 ? 8.513 -8.439 20.819 0.70 6.67 86 ILE A C 1
ATOM 779 C C B ILE A 1 86 ? 8.518 -8.449 20.836 0.30 7.10 86 ILE A C 1
ATOM 780 O O A ILE A 1 86 ? 8.239 -9.393 21.522 0.70 8.68 86 ILE A O 1
ATOM 781 O O B ILE A 1 86 ? 8.272 -9.415 21.550 0.30 8.57 86 ILE A O 1
ATOM 790 N N . GLU A 1 87 ? 9.177 -7.376 21.285 1.00 6.61 87 GLU A N 1
ATOM 791 C CA . GLU A 1 87 ? 9.599 -7.262 22.685 1.00 7.47 87 GLU A CA 1
ATOM 792 C C . GLU A 1 87 ? 9.955 -5.839 22.958 1.00 7.58 87 GLU A C 1
ATOM 793 O O . GLU A 1 87 ? 10.362 -5.109 22.050 1.00 8.14 87 GLU A O 1
ATOM 799 N N . GLY A 1 88 ? 9.852 -5.441 24.218 1.00 7.91 88 GLY A N 1
ATOM 800 C CA . GLY A 1 88 ? 10.246 -4.113 24.666 1.00 8.81 88 GLY A CA 1
ATOM 801 C C . GLY A 1 88 ? 9.171 -3.076 24.461 1.00 7.96 88 GLY A C 1
ATOM 802 O O . GLY A 1 88 ? 8.159 -3.307 23.812 1.00 8.22 88 GLY A O 1
ATOM 803 N N . GLY A 1 89 ? 9.375 -1.914 25.053 1.00 10.09 89 GLY A N 1
ATOM 804 C CA . GLY A 1 89 ? 8.522 -0.774 24.808 1.00 10.20 89 GLY A CA 1
ATOM 805 C C . GLY A 1 89 ? 7.095 -1.109 25.181 1.00 9.06 89 GLY A C 1
ATOM 806 O O . GLY A 1 89 ? 6.836 -1.441 26.310 1.00 9.47 89 GLY A O 1
ATOM 807 N N . PRO A 1 90 ? 6.173 -1.011 24.238 1.00 9.80 90 PRO A N 1
ATOM 808 C CA . PRO A 1 90 ? 4.765 -1.278 24.565 1.00 10.50 90 PRO A CA 1
ATOM 809 C C . PRO A 1 90 ? 4.423 -2.755 24.715 1.00 8.99 90 PRO A C 1
ATOM 810 O O . PRO A 1 90 ? 3.321 -3.087 25.163 1.00 10.21 90 PRO A O 1
ATOM 814 N N . ILE A 1 91 ? 5.330 -3.651 24.335 1.00 7.28 91 ILE A N 1
ATOM 815 C CA . ILE A 1 91 ? 5.048 -5.080 24.363 1.00 6.71 91 ILE A CA 1
ATOM 816 C C . ILE A 1 91 ? 5.055 -5.609 25.803 1.00 7.42 91 ILE A C 1
ATOM 817 O O . ILE A 1 91 ? 5.981 -5.337 26.554 1.00 9.55 91 ILE A O 1
ATOM 822 N N . GLY A 1 92 ? 4.063 -6.413 26.155 1.00 7.90 92 GLY A N 1
ATOM 823 C CA . GLY A 1 92 ? 3.982 -6.980 27.491 1.00 9.31 92 GLY A CA 1
ATOM 824 C C . GLY A 1 92 ? 2.607 -7.550 27.706 1.00 10.16 92 GLY A C 1
ATOM 825 O O . GLY A 1 92 ? 2.011 -8.092 26.799 1.00 11.14 92 GLY A O 1
ATOM 826 N N . ASP A 1 93 ? 2.098 -7.422 28.915 1.00 12.16 93 ASP A N 1
ATOM 827 C CA . ASP A 1 93 ? 0.894 -8.129 29.290 1.00 14.69 93 ASP A CA 1
ATOM 828 C C . ASP A 1 93 ? -0.373 -7.550 28.673 1.00 16.90 93 ASP A C 1
ATOM 829 O O . ASP A 1 93 ? -1.433 -8.132 28.881 1.00 22.25 93 ASP A O 1
ATOM 834 N N . THR A 1 94 ? -0.287 -6.430 27.945 1.00 14.40 94 THR A N 1
ATOM 835 C CA . THR A 1 94 ? -1.428 -5.872 27.203 1.00 15.99 94 THR A CA 1
ATOM 836 C C . THR A 1 94 ? -1.296 -5.952 25.683 1.00 13.99 94 THR A C 1
ATOM 837 O O . THR A 1 94 ? -2.235 -5.679 24.963 1.00 16.56 94 THR A O 1
ATOM 841 N N . LEU A 1 95 ? -0.126 -6.302 25.188 1.00 11.24 95 LEU A N 1
ATOM 842 C CA . LEU A 1 95 ? 0.170 -6.199 23.772 1.00 9.45 95 LEU A CA 1
ATOM 843 C C . LEU A 1 95 ? 1.205 -7.254 23.424 1.00 9.44 95 LEU A C 1
ATOM 844 O O . LEU A 1 95 ? 2.330 -7.201 23.921 1.00 10.28 95 LEU A O 1
ATOM 849 N N A GLU A 1 96 ? 0.840 -8.207 22.565 0.50 9.68 96 GLU A N 1
ATOM 850 N N B GLU A 1 96 ? 0.865 -8.183 22.558 0.50 9.58 96 GLU A N 1
ATOM 851 C CA A GLU A 1 96 ? 1.696 -9.329 22.150 0.50 10.63 96 GLU A CA 1
ATOM 852 C CA B GLU A 1 96 ? 1.757 -9.265 22.238 0.50 10.41 96 GLU A CA 1
ATOM 853 C C A GLU A 1 96 ? 2.727 -8.929 21.103 0.50 7.80 96 GLU A C 1
ATOM 854 C C B GLU A 1 96 ? 2.734 -8.909 21.127 0.50 7.85 96 GLU A C 1
ATOM 855 O O A GLU A 1 96 ? 3.884 -9.340 21.183 0.50 8.44 96 GLU A O 1
ATOM 856 O O B GLU A 1 96 ? 3.879 -9.358 21.161 0.50 8.43 96 GLU A O 1
ATOM 867 N N A LYS A 1 97 ? 2.283 -8.218 20.074 0.50 8.05 97 LYS A N 1
ATOM 868 N N B LYS A 1 97 ? 2.303 -8.103 20.164 0.50 8.03 97 LYS A N 1
ATOM 869 C CA A LYS A 1 97 ? 3.171 -7.793 18.996 0.50 7.57 97 LYS A CA 1
ATOM 870 C CA B LYS A 1 97 ? 3.083 -7.908 18.957 0.50 8.13 97 LYS A CA 1
ATOM 871 C C A LYS A 1 97 ? 2.488 -6.714 18.210 0.50 6.61 97 LYS A C 1
ATOM 872 C C B LYS A 1 97 ? 2.473 -6.755 18.179 0.50 6.98 97 LYS A C 1
ATOM 873 O O A LYS A 1 97 ? 1.258 -6.548 18.273 0.50 7.18 97 LYS A O 1
ATOM 874 O O B LYS A 1 97 ? 1.255 -6.548 18.254 0.50 7.28 97 LYS A O 1
ATOM 885 N N . ILE A 1 98 ? 3.290 -6.026 17.411 1.00 6.72 98 ILE A N 1
ATOM 886 C CA . ILE A 1 98 ? 2.804 -5.099 16.399 1.00 6.75 98 ILE A CA 1
ATOM 887 C C . ILE A 1 98 ? 3.361 -5.585 15.068 1.00 6.57 98 ILE A C 1
ATOM 888 O O . ILE A 1 98 ? 4.594 -5.594 14.889 1.00 7.61 98 ILE A O 1
ATOM 893 N N A SER A 1 99 ? 2.510 -5.993 14.145 0.60 6.94 99 SER A N 1
ATOM 894 N N B SER A 1 99 ? 2.479 -5.991 14.154 0.40 6.94 99 SER A N 1
ATOM 895 C CA A SER A 1 99 ? 3.013 -6.430 12.857 0.60 7.48 99 SER A CA 1
ATOM 896 C CA B SER A 1 99 ? 2.859 -6.477 12.824 0.40 7.12 99 SER A CA 1
ATOM 897 C C A SER A 1 99 ? 2.804 -5.328 11.838 0.60 7.35 99 SER A C 1
ATOM 898 C C B SER A 1 99 ? 2.781 -5.308 11.839 0.40 7.50 99 SER A C 1
ATOM 899 O O A SER A 1 99 ? 1.715 -4.776 11.711 0.60 11.06 99 SER A O 1
ATOM 900 O O B SER A 1 99 ? 1.736 -4.670 11.740 0.40 11.18 99 SER A O 1
ATOM 905 N N . ASN A 1 100 ? 3.848 -5.047 11.091 1.00 7.36 100 ASN A N 1
ATOM 906 C CA . ASN A 1 100 ? 3.929 -3.902 10.205 1.00 7.98 100 ASN A CA 1
ATOM 907 C C . ASN A 1 100 ? 4.202 -4.338 8.796 1.00 7.87 100 ASN A C 1
ATOM 908 O O . ASN A 1 100 ? 4.962 -5.283 8.564 1.00 7.96 100 ASN A O 1
ATOM 913 N N . GLU A 1 101 ? 3.615 -3.646 7.841 1.00 8.61 101 GLU A N 1
ATOM 914 C CA . GLU A 1 101 ? 3.861 -3.856 6.415 1.00 10.06 101 GLU A CA 1
ATOM 915 C C . GLU A 1 101 ? 4.092 -2.506 5.771 1.00 11.36 101 GLU A C 1
ATOM 916 O O . GLU A 1 101 ? 3.287 -1.600 5.935 1.00 12.95 101 GLU A O 1
ATOM 922 N N . ILE A 1 102 ? 5.194 -2.393 5.032 1.00 11.42 102 ILE A N 1
ATOM 923 C CA . ILE A 1 102 ? 5.566 -1.190 4.284 1.00 12.42 102 ILE A CA 1
ATOM 924 C C . ILE A 1 102 ? 5.661 -1.556 2.813 1.00 11.89 102 ILE A C 1
ATOM 925 O O . ILE A 1 102 ? 6.258 -2.569 2.445 1.00 15.88 102 ILE A O 1
ATOM 930 N N . LYS A 1 103 ? 5.083 -0.738 1.962 1.00 10.03 103 LYS A N 1
ATOM 931 C CA . LYS A 1 103 ? 5.249 -0.894 0.519 1.00 10.53 103 LYS A CA 1
ATOM 932 C C . LYS A 1 103 ? 5.631 0.455 -0.047 1.00 8.71 103 LYS A C 1
ATOM 933 O O . LYS A 1 103 ? 5.039 1.465 0.300 1.00 10.87 103 LYS A O 1
ATOM 939 N N . ILE A 1 104 ? 6.618 0.471 -0.936 1.00 8.25 104 ILE A N 1
ATOM 940 C CA . ILE A 1 104 ? 7.089 1.700 -1.571 1.00 8.20 104 ILE A CA 1
ATOM 941 C C . ILE A 1 104 ? 6.795 1.606 -3.044 1.00 8.25 104 ILE A C 1
ATOM 942 O O . ILE A 1 104 ? 7.176 0.632 -3.674 1.00 10.31 104 ILE A O 1
ATOM 947 N N . VAL A 1 105 ? 6.108 2.613 -3.578 1.00 8.09 105 VAL A N 1
ATOM 948 C CA A VAL A 1 105 ? 5.786 2.625 -5.001 0.60 8.07 105 VAL A CA 1
ATOM 949 C CA B VAL A 1 105 ? 5.658 2.670 -4.962 0.40 8.00 105 VAL A CA 1
ATOM 950 C C . VAL A 1 105 ? 6.279 3.882 -5.661 1.00 7.39 105 VAL A C 1
ATOM 951 O O . VAL A 1 105 ? 6.298 4.969 -5.092 1.00 8.32 105 VAL A O 1
ATOM 958 N N . ALA A 1 106 ? 6.756 3.712 -6.885 1.00 7.86 106 ALA A N 1
ATOM 959 C CA . ALA A 1 106 ? 7.250 4.809 -7.688 1.00 8.17 106 ALA A CA 1
ATOM 960 C C . ALA A 1 106 ? 6.147 5.766 -8.104 1.00 8.79 106 ALA A C 1
ATOM 961 O O . ALA A 1 106 ? 5.014 5.331 -8.358 1.00 11.56 106 ALA A O 1
ATOM 963 N N . THR A 1 107 ? 6.477 7.051 -8.174 1.00 9.70 107 THR A N 1
ATOM 964 C CA . THR A 1 107 ? 5.626 8.062 -8.773 1.00 11.52 107 THR A CA 1
ATOM 965 C C . THR A 1 107 ? 6.312 8.666 -10.017 1.00 10.88 107 THR A C 1
ATOM 966 O O . THR A 1 107 ? 7.537 8.682 -10.145 1.00 11.84 107 THR A O 1
ATOM 970 N N . PRO A 1 108 ? 5.501 9.172 -10.962 1.00 12.79 108 PRO A N 1
ATOM 971 C CA . PRO A 1 108 ? 6.051 9.610 -12.242 1.00 13.90 108 PRO A CA 1
ATOM 972 C C . PRO A 1 108 ? 6.996 10.791 -12.115 1.00 12.32 108 PRO A C 1
ATOM 973 O O . PRO A 1 108 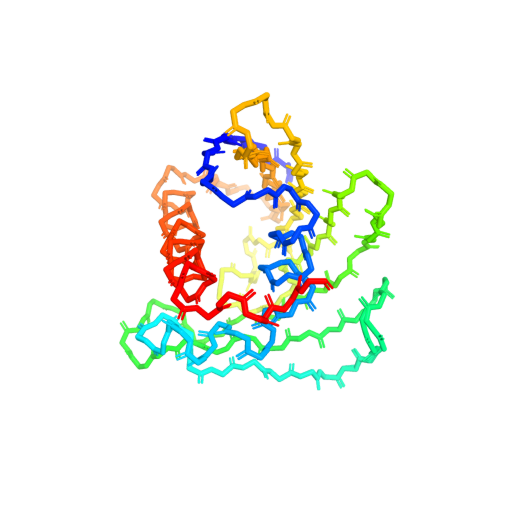? 7.795 11.032 -13.027 1.00 12.19 108 PRO A O 1
ATOM 977 N N . ASP A 1 109 ? 6.878 11.568 -11.048 1.00 12.58 109 ASP A N 1
ATOM 978 C CA . ASP A 1 109 ? 7.783 12.689 -10.849 1.00 13.15 109 ASP A CA 1
ATOM 979 C C . ASP A 1 109 ? 9.166 12.302 -10.345 1.00 13.11 109 ASP A C 1
ATOM 980 O O . ASP A 1 109 ? 10.001 13.175 -10.152 1.00 17.57 109 ASP A O 1
ATOM 985 N N . GLY A 1 110 ? 9.405 11.010 -10.127 1.00 10.77 110 GLY A N 1
ATOM 986 C CA . GLY A 1 110 ? 10.699 10.547 -9.686 1.00 11.45 110 GLY A CA 1
ATOM 987 C C . GLY A 1 110 ? 10.762 10.411 -8.185 1.00 10.68 110 GLY A C 1
ATOM 988 O O . GLY A 1 110 ? 11.818 10.212 -7.675 1.00 12.49 110 GLY A O 1
ATOM 989 N N . GLY A 1 111 ? 9.648 10.578 -7.470 1.00 10.49 111 GLY A N 1
ATOM 990 C CA . GLY A 1 111 ? 9.608 10.312 -6.041 1.00 9.39 111 GLY A CA 1
ATOM 991 C C . GLY A 1 111 ? 8.916 9.004 -5.779 1.00 7.72 111 GLY A C 1
ATOM 992 O O . GLY A 1 111 ? 8.871 8.131 -6.637 1.00 8.27 111 GLY A O 1
ATOM 993 N N . SER A 1 112 ? 8.385 8.847 -4.563 1.00 7.30 112 SER A N 1
ATOM 994 C CA . SER A 1 112 ? 7.730 7.621 -4.188 1.00 7.24 112 SER A CA 1
ATOM 995 C C . SER A 1 112 ? 6.609 7.887 -3.189 1.00 6.88 112 SER A C 1
ATOM 996 O O . SER A 1 112 ? 6.512 8.975 -2.610 1.00 7.41 112 SER A O 1
ATOM 999 N N . ILE A 1 113 ? 5.782 6.874 -3.022 1.00 7.55 113 ILE A N 1
ATOM 1000 C CA . ILE A 1 113 ? 4.739 6.863 -2.011 1.00 8.48 113 ILE A CA 1
ATOM 1001 C C . ILE A 1 113 ? 5.014 5.638 -1.142 1.00 8.45 113 ILE A C 1
ATOM 1002 O O . ILE A 1 113 ? 5.269 4.543 -1.644 1.00 8.94 113 ILE A O 1
ATOM 1007 N N . LEU A 1 114 ? 4.961 5.829 0.172 1.00 9.31 114 LEU A N 1
ATOM 1008 C CA . LEU A 1 114 ? 5.075 4.750 1.128 1.00 9.43 114 LEU A CA 1
ATOM 1009 C C . LEU A 1 114 ? 3.706 4.488 1.729 1.00 9.32 114 LEU A C 1
ATOM 1010 O O . LEU A 1 114 ? 3.048 5.424 2.226 1.00 11.25 114 LEU A O 1
ATOM 1015 N N . LYS A 1 115 ? 3.281 3.229 1.694 1.00 10.10 115 LYS A N 1
ATOM 1016 C CA . LYS A 1 115 ? 2.010 2.758 2.238 1.00 11.68 115 LYS A CA 1
ATOM 1017 C C . LYS A 1 115 ? 2.381 1.897 3.437 1.00 13.01 115 LYS A C 1
ATOM 1018 O O . LYS A 1 115 ? 3.153 0.948 3.309 1.00 13.55 115 LYS A O 1
ATOM 1024 N N . ILE A 1 116 ? 1.821 2.198 4.604 1.00 14.26 116 ILE A N 1
ATOM 1025 C CA . ILE A 1 116 ? 2.246 1.588 5.861 1.00 13.62 116 ILE A CA 1
ATOM 1026 C C . ILE A 1 116 ? 1.007 1.079 6.617 1.00 11.76 116 ILE A C 1
ATOM 1027 O O . ILE A 1 116 ? 0.041 1.810 6.782 1.00 15.66 116 ILE A O 1
ATOM 1032 N N . SER A 1 117 ? 1.038 -0.177 7.023 1.00 10.48 117 SER A N 1
ATOM 1033 C CA A SER A 1 117 ? 0.008 -0.831 7.853 0.70 11.33 117 SER A CA 1
ATOM 1034 C CA B SER A 1 117 ? -0.006 -0.710 7.879 0.30 9.39 117 SER A CA 1
ATOM 1035 C C . SER A 1 117 ? 0.640 -1.252 9.150 1.00 11.20 117 SER A C 1
ATOM 1036 O O . SER A 1 117 ? 1.702 -1.865 9.118 1.00 12.13 117 SER A O 1
ATOM 1041 N N . ASN A 1 118 ? 0.001 -0.947 10.270 1.00 12.79 118 ASN A N 1
ATOM 1042 C CA . ASN A 1 118 ? 0.463 -1.357 11.618 1.00 13.02 118 ASN A CA 1
ATOM 1043 C C . ASN A 1 118 ? -0.714 -2.106 12.261 1.00 13.20 118 ASN A C 1
ATOM 1044 O O . ASN A 1 118 ? -1.756 -1.483 12.406 1.00 17.13 118 ASN A O 1
ATOM 1049 N N . LYS A 1 119 ? -0.533 -3.394 12.614 1.00 11.60 119 LYS A N 1
ATOM 1050 C CA . LYS A 1 119 ? -1.545 -4.244 13.259 1.00 11.35 119 LYS A CA 1
ATOM 1051 C C . LYS A 1 119 ? -1.128 -4.657 14.652 1.00 8.95 119 LYS A C 1
ATOM 1052 O O . LYS A 1 119 ? -0.153 -5.407 14.858 1.00 9.68 119 LYS A O 1
ATOM 1058 N N . TYR A 1 120 ? -1.834 -4.108 15.628 1.00 8.48 120 TYR A N 1
ATOM 1059 C CA . TYR A 1 120 ? -1.566 -4.341 17.034 1.00 7.80 120 TYR A CA 1
ATOM 1060 C C . TYR A 1 120 ? -2.320 -5.552 17.510 1.00 7.77 120 TYR A C 1
ATOM 1061 O O . TYR A 1 120 ? -3.546 -5.556 17.440 1.00 10.38 120 TYR A O 1
ATOM 1070 N N . HIS A 1 121 ? -1.626 -6.565 18.020 1.00 8.14 121 HIS A N 1
ATOM 1071 C CA . HIS A 1 121 ? -2.211 -7.819 18.519 1.00 8.44 121 HIS A CA 1
ATOM 1072 C C . HIS A 1 121 ? -2.259 -7.785 20.010 1.00 8.97 121 HIS A C 1
ATOM 1073 O O . HIS A 1 121 ? -1.226 -7.881 20.662 1.00 10.08 121 HIS A O 1
ATOM 1080 N N . THR A 1 122 ? -3.421 -7.571 20.567 1.00 11.54 122 THR A N 1
ATOM 1081 C CA . THR A 1 122 ? -3.501 -7.293 21.987 1.00 14.58 122 THR A CA 1
ATOM 1082 C C . THR A 1 122 ? -3.763 -8.556 22.678 1.00 16.87 122 THR A C 1
ATOM 1083 O O . THR A 1 122 ? -4.244 -9.504 22.096 1.00 22.38 122 THR A O 1
ATOM 1087 N N . LYS A 1 123 ? -3.422 -8.548 23.956 1.00 18.85 123 LYS A N 1
ATOM 1088 C CA . LYS A 1 123 ? -3.715 -9.631 24.882 1.00 24.97 123 LYS A CA 1
ATOM 1089 C C . LYS A 1 123 ? -4.772 -9.079 25.794 1.00 28.33 123 LYS A C 1
ATOM 1090 O O . LYS A 1 123 ? -4.589 -8.031 26.412 1.00 30.88 123 LYS A O 1
ATOM 1092 N N . GLY A 1 124 ? -5.896 -9.761 25.855 1.00 28.59 124 GLY A N 1
ATOM 1093 C CA . GLY A 1 124 ? -6.949 -9.367 26.768 1.00 27.47 124 GLY A CA 1
ATOM 1094 C C . GLY A 1 124 ? -7.807 -8.262 26.192 1.00 29.33 124 GLY A C 1
ATOM 1095 O O . GLY A 1 124 ? -8.097 -8.251 24.995 1.00 37.21 124 GLY A O 1
ATOM 1096 N N . ASP A 1 125 ? -8.228 -7.342 27.051 1.00 23.47 125 ASP A N 1
ATOM 1097 C CA . ASP A 1 125 ? -9.262 -6.393 26.694 1.00 30.57 125 ASP A CA 1
ATOM 1098 C C . ASP A 1 125 ? -8.727 -4.987 26.820 1.00 34.02 125 ASP A C 1
ATOM 1099 O O . ASP A 1 125 ? -9.021 -4.273 27.789 1.00 39.24 125 ASP A O 1
ATOM 1104 N N . HIS A 1 126 ? -7.922 -4.605 25.834 1.00 35.30 126 HIS A N 1
ATOM 1105 C CA . HIS A 1 126 ? -7.201 -3.349 25.864 1.00 27.02 126 HIS A CA 1
ATOM 1106 C C . HIS A 1 126 ? -7.289 -2.674 24.545 1.00 21.11 126 HIS A C 1
ATOM 1107 O O . HIS A 1 126 ? -7.109 -3.297 23.515 1.00 26.66 126 HIS A O 1
ATOM 1114 N N A GLU A 1 127 ? -7.402 -1.367 24.614 0.60 18.99 127 GLU A N 1
ATOM 1115 N N B GLU A 1 127 ? -7.700 -1.400 24.544 0.40 13.44 127 GLU A N 1
ATOM 1116 C CA A GLU A 1 127 ? -7.614 -0.542 23.467 0.60 15.64 127 GLU A CA 1
ATOM 1117 C CA B GLU A 1 127 ? -7.727 -0.598 23.314 0.40 11.02 127 GLU A CA 1
ATOM 1118 C C A GLU A 1 127 ? -6.302 0.050 22.991 0.60 14.43 127 GLU A C 1
ATOM 1119 C C B GLU A 1 127 ? -6.317 -0.149 22.970 0.40 12.70 127 GLU A C 1
ATOM 1120 O O A GLU A 1 127 ? -5.497 0.510 23.802 0.60 14.88 127 GLU A O 1
ATOM 1121 O O B GLU A 1 127 ? -5.478 -0.002 23.849 0.40 14.23 127 GLU A O 1
ATOM 1132 N N . VAL A 1 128 ? -6.087 0.049 21.679 1.00 12.82 128 VAL A N 1
ATOM 1133 C CA . VAL A 1 128 ? -4.962 0.800 21.157 1.00 12.18 128 VAL A CA 1
ATOM 1134 C C . VAL A 1 128 ? -5.542 2.087 20.665 1.00 12.69 128 VAL A C 1
ATOM 1135 O O . VAL A 1 128 ? -6.432 2.108 19.786 1.00 13.26 128 VAL A O 1
ATOM 1139 N N . LYS A 1 129 ? -5.084 3.168 21.285 1.00 13.15 129 LYS A N 1
ATOM 1140 C CA . LYS A 1 129 ? -5.671 4.479 21.092 1.00 14.43 129 LYS A CA 1
ATOM 1141 C C . LYS A 1 129 ? -4.783 5.378 20.222 1.00 14.24 129 LYS A C 1
ATOM 1142 O O . LYS A 1 129 ? -3.598 5.097 19.935 1.00 14.64 129 LYS A O 1
ATOM 1148 N N . ALA A 1 130 ? -5.372 6.502 19.841 1.00 15.38 130 ALA A N 1
ATOM 1149 C CA . ALA A 1 130 ? -4.768 7.439 18.905 1.00 15.70 130 ALA A CA 1
ATOM 1150 C C . ALA A 1 130 ? -3.367 7.889 19.243 1.00 17.56 130 ALA A C 1
ATOM 1151 O O . ALA A 1 130 ? -2.542 8.020 18.351 1.00 18.89 130 ALA A O 1
ATOM 1153 N N . GLU A 1 131 ? -3.090 8.142 20.509 1.00 17.62 131 GLU A N 1
ATOM 1154 C CA . GLU A 1 131 ? -1.799 8.732 20.870 1.00 18.18 131 GLU A CA 1
ATOM 1155 C C . GLU A 1 131 ? -0.660 7.788 20.544 1.00 15.85 131 GLU A C 1
ATOM 1156 O O . GLU A 1 131 ? 0.413 8.201 20.085 1.00 17.12 131 GLU A O 1
ATOM 1158 N N . GLN A 1 132 ? -0.868 6.507 20.801 1.00 16.52 132 GLN A N 1
ATOM 1159 C CA . GLN A 1 132 ? 0.159 5.501 20.528 1.00 15.51 132 GLN A CA 1
ATOM 1160 C C . GLN A 1 132 ? 0.476 5.380 19.036 1.00 16.28 132 GLN A C 1
ATOM 1161 O O . GLN A 1 132 ? 1.646 5.240 18.609 1.00 17.38 132 GLN A O 1
ATOM 1167 N N . VAL A 1 133 ? -0.566 5.438 18.225 1.00 16.67 133 VAL A N 1
ATOM 1168 C CA . VAL A 1 133 ? -0.367 5.352 16.805 1.00 15.43 133 VAL A CA 1
ATOM 1169 C C . VAL A 1 133 ? 0.306 6.647 16.291 1.00 14.69 133 VAL A C 1
ATOM 1170 O O . VAL A 1 133 ? 1.176 6.604 15.420 1.00 15.71 133 VAL A O 1
ATOM 1174 N N . LYS A 1 134 ? -0.051 7.795 16.857 1.00 14.56 134 LYS A N 1
ATOM 1175 C CA . LYS A 1 134 ? 0.532 9.063 16.412 1.00 14.30 134 LYS A CA 1
ATOM 1176 C C . LYS A 1 134 ? 2.033 9.063 16.677 1.00 12.76 134 LYS A C 1
ATOM 1177 O O . LYS A 1 134 ? 2.812 9.502 15.857 1.00 12.02 134 LYS A O 1
ATOM 1182 N N . ALA A 1 135 ? 2.439 8.525 17.810 1.00 13.74 135 ALA A N 1
ATOM 1183 C CA . ALA A 1 135 ? 3.865 8.518 18.164 1.00 13.48 135 ALA A CA 1
ATOM 1184 C C . ALA A 1 135 ? 4.664 7.671 17.178 1.00 12.36 135 ALA A C 1
ATOM 1185 O O . ALA A 1 135 ? 5.770 8.032 16.767 1.00 11.96 135 ALA A O 1
ATOM 1187 N N A SER A 1 136 ? 4.125 6.522 16.818 0.60 12.23 136 SER A N 1
ATOM 1188 N N B SER A 1 136 ? 4.102 6.520 16.837 0.40 12.31 136 SER A N 1
ATOM 1189 C CA A SER A 1 136 ? 4.803 5.669 15.867 0.60 12.72 136 SER A CA 1
ATOM 1190 C CA B SER A 1 136 ? 4.695 5.621 15.868 0.40 12.56 136 SER A CA 1
ATOM 1191 C C A SER A 1 136 ? 4.899 6.351 14.504 0.60 11.53 136 SER A C 1
ATOM 1192 C C B SER A 1 136 ? 4.870 6.317 14.518 0.40 11.68 136 SER A C 1
ATOM 1193 O O A SER A 1 136 ? 5.932 6.272 13.844 0.60 12.41 136 SER A O 1
ATOM 1194 O O B SER A 1 136 ? 5.925 6.219 13.891 0.40 12.27 136 SER A O 1
ATOM 1199 N N . LYS A 1 137 ? 3.840 7.034 14.087 1.00 11.76 137 LYS A N 1
ATOM 1200 C CA . LYS A 1 137 ? 3.868 7.747 12.826 1.00 12.03 137 LYS A CA 1
ATOM 1201 C C . LYS A 1 137 ? 4.902 8.841 12.846 1.00 11.22 137 LYS A C 1
ATOM 1202 O O . LY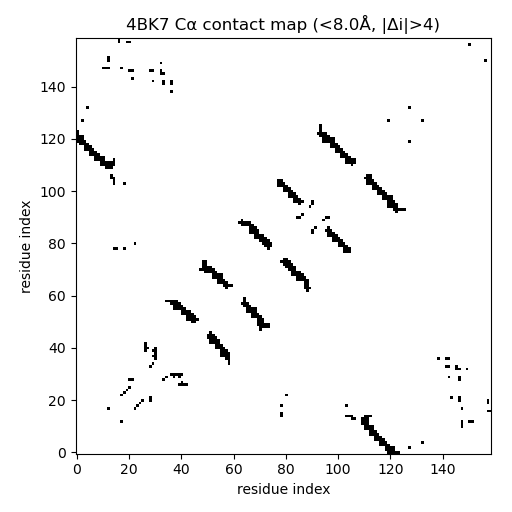S A 1 137 ? 5.619 9.028 11.857 1.00 12.64 137 LYS A O 1
ATOM 1207 N N . GLU A 1 138 ? 4.987 9.554 13.965 1.00 11.15 138 GLU A N 1
ATOM 1208 C CA . GLU A 1 138 ? 5.951 10.631 14.096 1.00 11.57 138 GLU A CA 1
ATOM 1209 C C . GLU A 1 138 ? 7.378 10.113 14.007 1.00 10.04 138 GLU A C 1
ATOM 1210 O O . GLU A 1 138 ? 8.238 10.738 13.368 1.00 10.91 138 GLU A O 1
ATOM 1216 N N A MET A 1 139 ? 7.639 8.990 14.673 0.60 9.61 139 MET A N 1
ATOM 1217 N N B MET A 1 139 ? 7.640 8.991 14.661 0.40 9.88 139 MET A N 1
ATOM 1218 C CA A MET A 1 139 ? 8.955 8.360 14.609 0.60 9.61 139 MET A CA 1
ATOM 1219 C CA B MET A 1 139 ? 8.963 8.422 14.583 0.40 10.21 139 MET A CA 1
ATOM 1220 C C A MET A 1 139 ? 9.294 7.973 13.185 0.60 9.87 139 MET A C 1
ATOM 1221 C C B MET A 1 139 ? 9.297 7.991 13.172 0.40 10.01 139 MET A C 1
ATOM 1222 O O A MET A 1 139 ? 10.386 8.262 12.705 0.60 9.46 139 MET A O 1
ATOM 1223 O O B MET A 1 139 ? 10.394 8.256 12.693 0.40 9.71 139 MET A O 1
ATOM 1232 N N . GLY A 1 140 ? 8.366 7.322 12.505 1.00 10.11 140 GLY A N 1
ATOM 1233 C CA . GLY A 1 140 ? 8.613 6.903 11.138 1.00 10.21 140 GLY A CA 1
ATOM 1234 C C . GLY A 1 140 ? 8.890 8.062 10.231 1.00 10.46 140 GLY A C 1
ATOM 1235 O O . GLY A 1 140 ? 9.802 7.988 9.408 1.00 11.12 140 GLY A O 1
ATOM 1236 N N . GLU A 1 141 ? 8.134 9.129 10.381 1.00 10.67 141 GLU A N 1
ATOM 1237 C CA . GLU A 1 141 ? 8.317 10.318 9.561 1.00 12.19 141 GLU A CA 1
ATOM 1238 C C . GLU A 1 141 ? 9.659 10.967 9.818 1.00 10.73 141 GLU A C 1
ATOM 1239 O O . GLU A 1 141 ? 10.332 11.396 8.898 1.00 10.66 141 GLU A O 1
ATOM 1245 N N . THR A 1 142 ? 10.044 11.043 11.084 1.00 10.37 142 THR A N 1
ATOM 1246 C CA . THR A 1 142 ? 11.328 11.643 11.433 1.00 10.24 142 THR A CA 1
ATOM 1247 C C . THR A 1 142 ? 12.476 10.861 10.774 1.00 8.87 142 THR A C 1
ATOM 1248 O O . THR A 1 142 ? 13.412 11.431 10.199 1.00 9.48 142 THR A O 1
ATOM 1252 N N . LEU A 1 143 ? 12.409 9.551 10.873 1.00 7.87 143 LEU A N 1
ATOM 1253 C CA . LEU A 1 143 ? 13.422 8.682 10.293 1.00 7.84 143 LEU A CA 1
ATOM 1254 C C . LEU A 1 143 ? 13.443 8.820 8.778 1.00 7.69 143 LEU A C 1
ATOM 1255 O O . LEU A 1 143 ? 14.510 8.916 8.165 1.00 8.24 143 LEU A O 1
ATOM 1260 N N . LEU A 1 144 ? 12.280 8.840 8.154 1.00 7.37 144 LEU A N 1
ATOM 1261 C CA . LEU A 1 144 ? 12.184 9.024 6.696 1.00 8.05 144 LEU A CA 1
ATOM 1262 C C . LEU A 1 144 ? 12.822 10.336 6.259 1.00 7.51 144 LEU A C 1
ATOM 1263 O O . LEU A 1 144 ? 13.625 10.377 5.333 1.00 8.18 144 LEU A O 1
ATOM 1268 N N . ARG A 1 145 ? 12.469 11.416 6.910 1.00 7.96 145 ARG A N 1
ATOM 1269 C CA . ARG A 1 145 ? 12.990 12.708 6.487 1.00 8.44 145 ARG A CA 1
ATOM 1270 C C . ARG A 1 145 ? 14.491 12.800 6.705 1.00 8.17 145 ARG A C 1
ATOM 1271 O O . ARG A 1 145 ? 15.196 13.424 5.907 1.00 8.38 145 ARG A O 1
ATOM 1279 N N . ALA A 1 146 ? 15.009 12.223 7.783 1.00 7.89 146 ALA A N 1
ATOM 1280 C CA . ALA A 1 146 ? 16.437 12.220 8.013 1.00 8.12 146 ALA A CA 1
ATOM 1281 C C . ALA A 1 146 ? 17.158 11.406 6.938 1.00 6.75 146 ALA A C 1
ATOM 1282 O O . ALA A 1 146 ? 18.210 11.832 6.446 1.00 7.98 146 ALA A O 1
ATOM 1284 N N . VAL A 1 147 ? 16.640 10.240 6.578 1.00 7.12 147 VAL A N 1
ATOM 1285 C CA . VAL A 1 147 ? 17.255 9.466 5.520 1.00 7.41 147 VAL A CA 1
ATOM 1286 C C . VAL A 1 147 ? 17.148 10.200 4.178 1.00 7.10 147 VAL A C 1
ATOM 1287 O O . VAL A 1 147 ? 18.111 10.216 3.419 1.00 7.13 147 VAL A O 1
ATOM 1291 N N A GLU A 1 148 ? 16.003 10.797 3.893 0.60 7.40 148 GLU A N 1
ATOM 1292 N N B GLU A 1 148 ? 16.010 10.813 3.888 0.40 7.35 148 GLU A N 1
ATOM 1293 C CA A GLU A 1 148 ? 15.816 11.579 2.678 0.60 7.61 148 GLU A CA 1
ATOM 1294 C CA B GLU A 1 148 ? 15.880 11.586 2.664 0.40 7.37 148 GLU A CA 1
ATOM 1295 C C A GLU A 1 148 ? 16.869 12.666 2.563 0.60 8.05 148 GLU A C 1
ATOM 1296 C C B GLU A 1 148 ? 16.933 12.647 2.569 0.40 7.77 148 GLU A C 1
ATOM 1297 O O A GLU A 1 148 ? 17.495 12.818 1.508 0.60 8.14 148 GLU A O 1
ATOM 1298 O O B GLU A 1 148 ? 17.591 12.793 1.535 0.40 8.35 148 GLU A O 1
ATOM 1309 N N . SER A 1 149 ? 17.078 13.412 3.641 1.00 7.93 149 SER A N 1
ATOM 1310 C CA . SER A 1 149 ? 18.047 14.484 3.619 1.00 8.30 149 SER A CA 1
ATOM 1311 C C . SER A 1 149 ? 19.451 13.942 3.339 1.00 8.04 149 SER A C 1
ATOM 1312 O O . SER A 1 149 ? 20.199 14.537 2.548 1.00 8.99 149 SER A O 1
ATOM 1315 N N . TYR A 1 150 ? 19.805 12.831 3.958 1.00 7.97 150 TYR A N 1
ATOM 1316 C CA . TYR A 1 150 ? 21.107 12.209 3.733 1.00 7.65 150 TYR A CA 1
ATOM 1317 C C . TYR A 1 150 ? 21.247 11.790 2.267 1.00 7.95 150 TYR A C 1
ATOM 1318 O O . TYR A 1 150 ? 22.307 12.006 1.664 1.00 7.98 150 TYR A O 1
ATOM 1327 N N . LEU A 1 151 ? 20.223 11.188 1.686 1.00 7.47 151 LEU A N 1
ATOM 1328 C CA . LEU A 1 151 ? 20.282 10.716 0.293 1.00 7.72 151 LEU A CA 1
ATOM 1329 C C . LEU A 1 151 ? 20.343 11.853 -0.701 1.00 7.54 151 LEU A C 1
ATOM 1330 O O . LEU A 1 151 ? 20.954 11.720 -1.770 1.00 10.30 151 LEU A O 1
ATOM 1335 N N . LEU A 1 152 ? 19.722 12.967 -0.376 1.00 6.75 152 LEU A N 1
ATOM 1336 C CA . LEU A 1 152 ? 19.807 14.153 -1.218 1.00 7.10 152 LEU A CA 1
ATOM 1337 C C . LEU A 1 152 ? 21.246 14.716 -1.216 1.00 7.49 152 LEU A C 1
ATOM 1338 O O . LEU A 1 152 ? 21.710 15.231 -2.238 1.00 7.82 152 LEU A O 1
ATOM 1343 N N . ALA A 1 153 ? 21.902 14.645 -0.069 1.00 7.76 153 ALA A N 1
ATOM 1344 C CA . ALA A 1 153 ? 23.205 15.246 0.160 1.00 9.08 153 ALA A CA 1
ATOM 1345 C C . ALA A 1 153 ? 24.358 14.346 -0.224 1.00 9.52 153 ALA A C 1
ATOM 1346 O O . ALA A 1 153 ? 25.488 14.816 -0.329 1.00 14.61 153 ALA A O 1
ATOM 1348 N N . HIS A 1 154 ? 24.109 13.062 -0.371 1.00 8.68 154 HIS A N 1
ATOM 1349 C CA . HIS A 1 154 ? 25.139 12.046 -0.706 1.00 10.38 154 HIS A CA 1
ATOM 1350 C C . HIS A 1 154 ? 24.688 11.306 -1.942 1.00 9.42 154 HIS A C 1
ATOM 1351 O O . HIS A 1 154 ? 24.139 10.229 -1.861 1.00 10.17 154 HIS A O 1
ATOM 1358 N N A SER A 1 155 ? 24.908 11.916 -3.103 0.60 9.98 155 SER A N 1
ATOM 1359 N N B SER A 1 155 ? 24.925 11.889 -3.107 0.40 10.12 155 SER A N 1
ATOM 1360 C CA A SER A 1 155 ? 24.346 11.396 -4.343 0.60 10.67 155 SER A CA 1
ATOM 1361 C CA B SER A 1 155 ? 24.358 11.343 -4.329 0.40 11.23 155 SER A CA 1
ATOM 1362 C C A SER A 1 155 ? 24.923 10.047 -4.745 0.60 11.16 155 SER A C 1
ATOM 1363 C C B SER A 1 155 ? 24.927 10.018 -4.750 0.40 11.50 155 SER A C 1
ATOM 1364 O O A SER A 1 155 ? 24.284 9.335 -5.511 0.60 14.26 155 SER A O 1
ATOM 1365 O O B SER A 1 155 ? 24.296 9.299 -5.520 0.40 14.21 155 SER A O 1
ATOM 1370 N N . ASP A 1 156 ? 26.114 9.689 -4.273 1.00 10.50 156 ASP A N 1
ATOM 1371 C CA . ASP A 1 156 ? 26.713 8.438 -4.639 1.00 12.93 156 ASP A CA 1
ATOM 1372 C C . ASP A 1 156 ? 26.309 7.310 -3.698 1.00 13.05 156 ASP A C 1
ATOM 1373 O O . ASP A 1 156 ? 26.706 6.184 -3.926 1.00 21.28 156 ASP A O 1
ATOM 1378 N N . ALA A 1 157 ? 25.517 7.594 -2.656 1.00 12.43 157 ALA A N 1
ATOM 1379 C CA . ALA A 1 157 ? 25.094 6.555 -1.683 1.00 12.30 157 ALA A CA 1
ATOM 1380 C C . ALA A 1 157 ? 23.865 5.811 -2.206 1.00 11.16 157 ALA A C 1
ATOM 1381 O O . ALA A 1 157 ? 22.862 6.441 -2.595 1.00 12.94 157 ALA A O 1
ATOM 1383 N N . TYR A 1 158 ? 23.921 4.490 -2.201 1.00 11.98 158 TYR A N 1
ATOM 1384 C CA . TYR A 1 158 ? 22.783 3.627 -2.524 1.00 12.33 158 TYR A CA 1
ATOM 1385 C C . TYR A 1 158 ? 22.275 3.648 -3.960 1.00 17.02 158 TYR A C 1
ATOM 1386 O O . TYR A 1 158 ? 21.101 3.425 -4.205 1.00 18.97 158 TYR A O 1
ATOM 1395 N N . ASN A 1 159 ? 23.151 3.825 -4.933 1.00 23.41 159 ASN A N 1
ATOM 1396 C CA . ASN A 1 159 ? 22.706 3.641 -6.334 1.00 26.81 159 ASN A CA 1
ATOM 1397 C C . ASN A 1 159 ? 22.782 2.228 -6.912 1.00 34.90 159 ASN A C 1
ATOM 1398 O O . ASN A 1 159 ? 23.106 1.274 -6.213 1.00 41.51 159 ASN A O 1
#

B-factor: mean 14.22, std 7.77, range [5.77, 55.66]

Secondary structure (DSSP, 8-state):
-EEEEEEEEEESS-HHHHIIIIITTHHHHHHHH-TTT-SEEEEEE-SSSTT-EEEEEPPTTSS-SEEEEEEEEEETTTTEEEEEEEEETT-BTTEEEEEEEEEEEE-TTS-EEEEEEEEEEESSS----HHHHHHHHHHHHHHHHHHHHHHHH-TTTT-

CATH classification: 3.30.530.20

Radius of gyration: 15.39 Å; Cα contacts (8 Å, |Δi|>4): 364; chains: 1; bounding box: 36×29×42 Å